Protein 6HTJ (pdb70)

Nearest PDB structures (foldseek):
  6htj-assembly1_B  TM=1.009E+00  e=1.063E-22  Saccharolobus solfataricus
  6ok1-assembly1_D  TM=8.616E-01  e=1.176E-08  Thermomonospora curvata DSM 43183
  5m3k-assembly1_E  TM=7.858E-01  e=4.050E-07  Pseudomonas protegens Pf-5
  7l08-assembly1_AJ  TM=4.330E-01  e=8.243E-03  Homo sapiens
  7pak-assembly1_K  TM=3.787E-01  e=4.585E-02  Mycoplasmoides pneumoniae M129

Secondary structure (DSSP, 8-state):
--HHHHHHHHHHHHHTT-EEEEEETTT--EESS--SS-TTT--S-EEEEEE--EEEEEEEEEEEETTTEEEEEEEEEETTTEEEEEEEE-SS---TT-EEEEEEEESSS-EEEEEEE--/-HHHHHHHHHHHHHTT-EEEEEETTT--EESS--SS-TTT--S-EEEEEE--EEEEEEEEEEE-TTS-EEEEEEEEETTTEEEEEEEE-SSPP-TT-EEEEEEEEETTEEEEEEEE--

Organism: Saccharolobus solfataricus (strain ATCC 35092 / DSM 1617 / JCM 11322 / P2) (NCBI:txid273057)

Radius of gyration: 18.96 Å; Cα contacts (8 Å, |Δi|>4): 541; chains: 2; bounding box: 51×46×46 Å

Foldseek 3Di:
DQQVVVVVVCLVVLVVVWQKWKAAPPPGDIERRGDCADPPPGDNRMDIDTAPQKWFFQFWDWDDDVVGGTWIWGWTAGPVGYIDTATEAEPDDHDGGFMWGWDWDDDPHTIDIHIYGDD/DQVVVVVVCLVQLVVVWQKWKAAPPPGDIGRRDDQADPPPRDNRMDIDTAQFKWFFQFWDWADDPVGHTWIWGWTAGPVGYIDIAIEAEDDDHDGGFMWGWDWDADPRTTDIHIYGDD

Structure (mmCIF, N/CA/C/O backbone):
data_6HTJ
#
_entry.id   6HTJ
#
_cell.length_a   40.291
_cell.length_b   58.493
_cell.length_c   101.366
_cell.angle_alpha   90.000
_cell.angle_beta   90.000
_cell.angle_gamma   90.000
#
_symmetry.space_group_name_H-M   'P 21 21 21'
#
loop_
_entity.id
_entity.type
_entity.pdbx_description
1 polymer 'Nucleic-acid-binding protein containing a Zn-ribbon'
2 non-polymer 'ZINC ION'
3 water water
#
loop_
_atom_site.group_PDB
_atom_site.id
_atom_site.type_symbol
_atom_site.label_atom_id
_atom_site.label_alt_id
_atom_site.label_comp_id
_atom_site.label_asym_id
_atom_site.label_entity_id
_atom_site.label_seq_id
_atom_site.pdbx_PDB_ins_code
_atom_site.Cartn_x
_atom_site.Cartn_y
_atom_site.Cartn_z
_atom_site.occupancy
_atom_site.B_iso_or_equiv
_atom_site.auth_seq_id
_atom_site.auth_comp_id
_atom_site.auth_asym_id
_atom_site.auth_atom_id
_atom_site.pdbx_PDB_model_num
ATOM 1 N N . MET A 1 1 ? 8.716 -3.237 12.229 1.00 24.65 1 MET A N 1
ATOM 2 C CA . MET A 1 1 ? 8.070 -2.329 13.177 1.00 25.02 1 MET A CA 1
ATOM 3 C C . MET A 1 1 ? 7.177 -3.040 14.171 1.00 27.74 1 MET A C 1
ATOM 4 O O . MET A 1 1 ? 6.756 -4.177 13.947 1.00 28.46 1 MET A O 1
ATOM 9 N N . ARG A 1 2 ? 6.881 -2.344 15.264 1.00 24.84 2 ARG A N 1
ATOM 10 C CA . ARG A 1 2 ? 5.870 -2.786 16.211 1.00 25.32 2 ARG A CA 1
ATOM 11 C C . ARG A 1 2 ? 4.498 -2.376 15.693 1.00 23.84 2 ARG A C 1
ATOM 12 O O . ARG A 1 2 ? 4.380 -1.432 14.910 1.00 21.46 2 ARG A O 1
ATOM 20 N N . GLU A 1 3 ? 3.465 -3.092 16.126 1.00 26.68 3 GLU A N 1
ATOM 21 C CA . GLU A 1 3 ? 2.108 -2.826 15.672 1.00 24.29 3 GLU A CA 1
ATOM 22 C C . GLU A 1 3 ? 1.712 -1.381 15.968 1.00 23.38 3 GLU A C 1
ATOM 23 O O . GLU A 1 3 ? 1.117 -0.708 15.127 1.00 21.49 3 GLU A O 1
ATOM 29 N N . GLU A 1 4 ? 2.077 -0.905 17.155 1.00 26.66 4 GLU A N 1
ATOM 30 C CA . GLU A 1 4 ? 1.776 0.463 17.562 1.00 24.61 4 GLU A CA 1
ATOM 31 C C . GLU A 1 4 ? 2.337 1.484 16.571 1.00 19.20 4 GLU A C 1
ATOM 32 O O . GLU A 1 4 ? 1.698 2.503 16.254 1.00 21.48 4 GLU A O 1
ATOM 38 N N . GLU A 1 5 ? 3.537 1.190 16.081 1.00 19.14 5 GLU A N 1
ATOM 39 C CA . GLU A 1 5 ? 4.240 2.088 15.169 1.00 18.24 5 GLU A CA 1
ATOM 40 C C . GLU A 1 5 ? 3.548 2.111 13.811 1.00 16.36 5 GLU A C 1
ATOM 41 O O . GLU A 1 5 ? 3.394 3.178 13.196 1.00 16.95 5 GLU A O 1
ATOM 47 N N . ILE A 1 6 ? 3.093 0.940 13.365 1.00 17.12 6 ILE A N 1
ATOM 48 C CA . ILE A 1 6 ? 2.362 0.867 12.107 1.00 15.38 6 ILE A CA 1
ATOM 49 C C . ILE A 1 6 ? 1.067 1.654 12.221 1.00 16.21 6 ILE A C 1
ATOM 50 O O . ILE A 1 6 ? 0.713 2.404 11.310 1.00 17.65 6 ILE A O 1
ATOM 55 N N . ARG A 1 7 ? 0.367 1.498 13.347 1.00 19.75 7 ARG A N 1
ATOM 56 C CA . ARG A 1 7 ? -0.867 2.248 13.561 1.00 20.23 7 ARG A CA 1
ATOM 57 C C . ARG A 1 7 ? -0.628 3.757 13.541 1.00 18.90 7 ARG A C 1
ATOM 58 O O . ARG A 1 7 ? -1.412 4.517 12.952 1.00 21.36 7 ARG A O 1
ATOM 66 N N . GLU A 1 8 ? 0.470 4.189 14.161 1.00 19.09 8 GLU A N 1
ATOM 67 C CA . GLU A 1 8 ? 0.810 5.608 14.152 1.00 20.42 8 GLU A CA 1
ATOM 68 C C . GLU A 1 8 ? 1.034 6.113 12.717 1.00 18.19 8 GLU A C 1
ATOM 69 O O . GLU A 1 8 ? 0.589 7.219 12.345 1.00 19.92 8 GLU A O 1
ATOM 75 N N . LEU A 1 9 ? 1.717 5.305 11.906 1.00 18.41 9 LEU A N 1
ATOM 76 C CA . LEU A 1 9 ? 1.904 5.693 10.508 1.00 19.01 9 LEU A CA 1
ATOM 77 C C . LEU A 1 9 ? 0.579 5.723 9.737 1.00 18.21 9 LEU A C 1
ATOM 78 O O . LEU A 1 9 ? 0.398 6.575 8.865 1.00 19.44 9 LEU A O 1
ATOM 83 N N . TYR A 1 10 ? -0.344 4.812 10.052 1.00 18.79 10 TYR A N 1
ATOM 84 C CA . TYR A 1 10 ? -1.684 4.877 9.452 1.00 16.76 10 TYR A CA 1
ATOM 85 C C . TYR A 1 10 ? -2.333 6.225 9.743 1.00 18.70 10 TYR A C 1
ATOM 86 O O . TYR A 1 10 ? -2.891 6.844 8.843 1.00 18.07 10 TYR A O 1
ATOM 95 N N . PHE A 1 11 ? -2.263 6.673 10.998 1.00 20.55 11 PHE A N 1
ATOM 96 C CA . PHE A 1 11 ? -2.803 7.996 11.344 1.00 24.89 11 PHE A CA 1
ATOM 97 C C . PHE A 1 11 ? -2.163 9.101 10.510 1.00 21.43 11 PHE A C 1
ATOM 98 O O . PHE A 1 11 ? -2.852 9.993 9.982 1.00 23.59 11 PHE A O 1
ATOM 106 N N . LYS A 1 12 ? -0.841 9.029 10.387 1.00 22.38 12 LYS A N 1
ATOM 107 C CA . LYS A 1 12 ? -0.110 9.962 9.528 1.00 23.54 12 LYS A CA 1
ATOM 108 C C . LYS A 1 12 ? -0.654 9.980 8.090 1.00 26.94 12 LYS A C 1
ATOM 109 O O . LYS A 1 12 ? -0.880 11.048 7.508 1.00 25.21 12 LYS A O 1
ATOM 115 N N . TYR A 1 13 ? -0.880 8.803 7.515 1.00 20.46 13 TYR A N 1
ATOM 116 C CA . TYR A 1 13 ? -1.316 8.740 6.127 1.00 19.21 13 TYR A CA 1
ATOM 117 C C . TYR A 1 13 ? -2.768 9.203 5.974 1.00 17.05 13 TYR A C 1
ATOM 118 O O . TYR A 1 13 ? -3.100 9.849 4.982 1.00 20.33 13 TYR A O 1
ATOM 127 N N . PHE A 1 14 ? -3.618 8.911 6.959 1.00 19.39 14 PHE A N 1
ATOM 128 C CA . PHE A 1 14 ? -4.972 9.488 6.974 1.00 20.01 14 PHE A CA 1
ATOM 129 C C . PHE A 1 14 ? -4.898 11.008 6.908 1.00 20.06 14 PHE A C 1
ATOM 130 O O . PHE A 1 14 ? -5.641 11.636 6.152 1.00 21.37 14 PHE A O 1
ATOM 138 N N . ASP A 1 15 ? -4.019 11.597 7.719 1.00 22.20 15 ASP A N 1
ATOM 139 C CA . ASP A 1 15 ? -3.865 13.056 7.704 1.00 26.36 15 ASP A CA 1
ATOM 140 C C . ASP A 1 15 ? -3.480 13.577 6.320 1.00 24.93 15 ASP A C 1
ATOM 141 O O . ASP A 1 15 ? -3.864 14.688 5.941 1.00 26.64 15 ASP A O 1
ATOM 146 N N . GLU A 1 16 ? -2.717 12.775 5.582 1.00 22.87 16 GLU A N 1
ATOM 147 C CA . GLU A 1 16 ? -2.308 13.102 4.218 1.00 22.38 16 GLU A CA 1
ATOM 148 C C . GLU A 1 16 ? -3.320 12.684 3.152 1.00 22.11 16 GLU A C 1
ATOM 149 O O . GLU A 1 16 ? -3.003 12.717 1.956 1.00 22.62 16 GLU A O 1
ATOM 155 N N . ASN A 1 17 ? -4.525 12.292 3.583 1.00 20.61 17 ASN A N 1
ATOM 156 C CA . ASN A 1 17 ? -5.579 11.844 2.672 1.00 19.71 17 ASN A CA 1
ATOM 157 C C . ASN A 1 17 ? -5.161 10.629 1.844 1.00 19.60 17 ASN A C 1
ATOM 158 O O . ASN A 1 17 ? -5.505 10.516 0.663 1.00 20.09 17 ASN A O 1
ATOM 163 N N . LYS A 1 18 ? -4.420 9.723 2.470 1.00 19.16 18 LYS A N 1
ATOM 164 C CA . LYS A 1 18 ? -3.998 8.505 1.802 1.00 20.65 18 LYS A CA 1
ATOM 165 C C . LYS A 1 18 ? -4.601 7.312 2.517 1.00 17.25 18 LYS A C 1
ATOM 166 O O . LYS A 1 18 ? -4.772 7.339 3.740 1.00 15.64 18 LYS A O 1
ATOM 172 N N . LEU A 1 19 ? -4.939 6.281 1.747 1.00 18.79 19 LEU A N 1
ATOM 173 C CA . LEU A 1 19 ? -5.478 5.044 2.297 1.00 15.49 19 LEU A CA 1
ATOM 174 C C . LEU A 1 19 ? -4.413 3.948 2.257 1.00 14.64 19 LEU A C 1
ATOM 175 O O . LEU A 1 19 ? -4.156 3.357 1.209 1.00 16.46 19 LEU A O 1
ATOM 180 N N . PRO A 1 20 ? -3.777 3.684 3.403 1.00 14.30 20 PRO A N 1
ATOM 181 C CA . PRO A 1 20 ? -2.766 2.623 3.425 1.00 16.43 20 PRO A CA 1
ATOM 182 C C . PRO A 1 20 ? -3.381 1.242 3.537 1.00 16.31 20 PRO A C 1
ATOM 183 O O . PRO A 1 20 ? -4.522 1.100 3.970 1.00 15.61 20 PRO A O 1
ATOM 187 N N . PHE A 1 21 ? -2.616 0.231 3.152 1.00 17.21 21 PHE A N 1
ATOM 188 C CA . PHE A 1 21 ? -2.951 -1.145 3.499 1.00 13.96 21 PHE A CA 1
ATOM 189 C C . PHE A 1 21 ? -1.652 -1.936 3.570 1.00 16.38 21 PHE A C 1
ATOM 190 O O . PHE A 1 21 ? -0.584 -1.396 3.310 1.00 15.51 21 PHE A O 1
ATOM 198 N N . ILE A 1 22 ? -1.732 -3.206 3.944 1.00 14.47 22 ILE A N 1
ATOM 199 C CA . ILE A 1 22 ? -0.529 -4.018 4.032 1.00 14.07 22 ILE A CA 1
ATOM 200 C C . ILE A 1 22 ? -0.584 -5.146 3.021 1.00 13.67 22 ILE A C 1
ATOM 201 O O . ILE A 1 22 ? -1.640 -5.752 2.825 1.00 13.84 22 ILE A O 1
ATOM 206 N N . GLN A 1 23 ? 0.542 -5.415 2.358 1.00 14.32 23 GLN A N 1
ATOM 207 C CA . GLN A 1 23 ? 0.652 -6.647 1.583 1.00 15.55 23 GLN A CA 1
ATOM 208 C C . GLN A 1 23 ? 1.780 -7.519 2.102 1.00 14.41 23 GLN A C 1
ATOM 209 O O . GLN A 1 23 ? 2.877 -7.055 2.409 1.00 16.09 23 GLN A O 1
ATOM 215 N N . CYS A 1 24 ? 1.471 -8.802 2.209 1.00 14.72 24 CYS A N 1
ATOM 216 C CA . CYS A 1 24 ? 2.421 -9.804 2.634 1.00 13.01 24 CYS A CA 1
ATOM 217 C C . CYS A 1 24 ? 3.327 -10.211 1.482 1.00 14.07 24 CYS A C 1
ATOM 218 O O . CYS A 1 24 ? 2.843 -10.618 0.432 1.00 12.81 24 CYS A O 1
ATOM 221 N N . ASN A 1 25 ? 4.637 -10.100 1.679 1.00 12.85 25 ASN A N 1
ATOM 222 C CA . ASN A 1 25 ? 5.592 -10.512 0.650 1.00 14.45 25 ASN A CA 1
ATOM 223 C C . ASN A 1 25 ? 5.691 -12.030 0.511 1.00 17.67 25 ASN A C 1
ATOM 224 O O . ASN A 1 25 ? 6.141 -12.537 -0.524 1.00 18.81 25 ASN A O 1
ATOM 229 N N . LYS A 1 26 ? 5.301 -12.758 1.557 1.00 15.15 26 LYS A N 1
ATOM 230 C CA . LYS A 1 26 ? 5.465 -14.210 1.531 1.00 13.61 26 LYS A CA 1
ATOM 231 C C . LYS A 1 26 ? 4.326 -14.904 0.788 1.00 18.12 26 LYS A C 1
ATOM 232 O O . LYS A 1 26 ? 4.558 -15.838 0.019 1.00 15.72 26 LYS A O 1
ATOM 238 N N . CYS A 1 27 ? 3.096 -14.450 1.017 1.00 12.99 27 CYS A N 1
ATOM 239 C CA . CYS A 1 27 ? 1.931 -15.148 0.472 1.00 13.94 27 CYS A CA 1
ATOM 240 C C . CYS A 1 27 ? 1.039 -14.241 -0.368 1.00 13.17 27 CYS A C 1
ATOM 241 O O . CYS A 1 27 ? 0.022 -14.693 -0.906 1.00 12.83 27 CYS A O 1
ATOM 244 N N . GLY A 1 28 ? 1.404 -12.966 -0.476 1.00 12.78 28 GLY A N 1
ATOM 245 C CA . GLY A 1 28 ? 0.665 -12.043 -1.329 1.00 13.81 28 GLY A CA 1
ATOM 246 C C . GLY A 1 28 ? -0.645 -11.499 -0.773 1.00 13.14 28 GLY A C 1
ATOM 247 O O . GLY A 1 28 ? -1.295 -10.685 -1.422 1.00 15.62 28 GLY A O 1
ATOM 248 N N . HIS A 1 29 ? -1.038 -11.942 0.418 1.00 12.75 29 HIS A N 1
ATOM 249 C CA . HIS A 1 29 ? -2.281 -11.486 1.042 1.00 12.56 29 HIS A CA 1
ATOM 250 C C . HIS A 1 29 ? -2.286 -9.976 1.253 1.00 14.80 29 HIS A C 1
ATOM 251 O O . HIS A 1 29 ? -1.280 -9.401 1.667 1.00 14.52 29 HIS A O 1
ATOM 258 N N . LYS A 1 30 ? -3.423 -9.336 0.971 1.00 12.99 30 LYS A N 1
ATOM 259 C CA . LYS A 1 30 ? -3.574 -7.908 1.212 1.00 14.84 30 LYS A CA 1
ATOM 260 C C . LYS A 1 30 ? -4.585 -7.717 2.330 1.00 13.68 30 LYS A C 1
ATOM 261 O O . LYS A 1 30 ? -5.633 -8.377 2.359 1.00 13.08 30 LYS A O 1
ATOM 267 N N . PHE A 1 31 ? -4.267 -6.836 3.270 1.00 12.75 31 PHE A N 1
ATOM 268 C CA . PHE A 1 31 ? -5.175 -6.624 4.389 1.00 13.28 31 PHE A CA 1
ATOM 269 C C . PHE A 1 31 ? -5.037 -5.218 4.949 1.00 14.65 31 PHE A C 1
ATOM 270 O O . PHE A 1 31 ? -3.959 -4.630 4.951 1.00 14.59 31 PHE A O 1
ATOM 278 N N . TYR A 1 32 ? -6.150 -4.673 5.409 1.00 14.63 32 TYR A N 1
ATOM 279 C CA . TYR A 1 32 ? -6.179 -3.293 5.880 1.00 10.86 32 TYR A CA 1
ATOM 280 C C . TYR A 1 32 ? -5.788 -3.146 7.358 1.00 15.22 32 TYR A C 1
ATOM 281 O O . TYR A 1 32 ? -4.962 -2.308 7.709 1.00 14.61 32 TYR A O 1
ATOM 290 N N . TYR A 1 33 ? -6.396 -3.957 8.221 1.00 15.72 33 TYR A N 1
ATOM 291 C CA . TYR A 1 33 ? -6.211 -3.789 9.655 1.00 16.04 33 TYR A CA 1
ATOM 292 C C . TYR A 1 33 ? -4.761 -4.087 10.014 1.00 15.97 33 TYR A C 1
ATOM 293 O O . TYR A 1 33 ? -4.278 -5.178 9.768 1.00 17.41 33 TYR A O 1
ATOM 302 N N . PRO A 1 34 ? -4.060 -3.095 10.580 1.00 17.53 34 PRO A N 1
ATOM 303 C CA . PRO A 1 34 ? -2.613 -3.239 10.784 1.00 18.40 34 PRO A CA 1
ATOM 304 C C . PRO A 1 34 ? -2.222 -4.323 11.811 1.00 15.37 34 PRO A C 1
ATOM 305 O O . PRO A 1 34 ? -2.682 -4.315 12.955 1.00 16.92 34 PRO A O 1
ATOM 309 N N . ARG A 1 35 ? -1.375 -5.246 11.366 1.00 15.84 35 ARG A N 1
ATOM 310 C CA . ARG A 1 35 ? -0.811 -6.319 12.184 1.00 16.16 35 ARG A CA 1
ATOM 311 C C . ARG A 1 35 ? 0.646 -6.505 11.792 1.00 16.77 35 ARG A C 1
ATOM 312 O O . ARG A 1 35 ? 1.017 -6.223 10.647 1.00 19.16 35 ARG A O 1
ATOM 320 N N . VAL A 1 36 ? 1.460 -6.992 12.727 1.00 15.61 36 VAL A N 1
ATOM 321 C CA . VAL A 1 36 ? 2.882 -7.223 12.465 1.00 17.35 36 VAL A CA 1
ATOM 322 C C . VAL A 1 36 ? 3.102 -8.579 11.775 1.00 15.70 36 VAL A C 1
ATOM 323 O O . VAL A 1 36 ? 4.110 -8.793 11.109 1.00 17.18 36 VAL A O 1
ATOM 327 N N . LEU A 1 37 ? 2.132 -9.476 11.912 1.00 16.40 37 LEU A N 1
ATOM 328 C CA . LEU A 1 37 ? 2.172 -10.763 11.228 1.00 16.13 37 LEU A CA 1
ATOM 329 C C . LEU A 1 37 ? 0.990 -10.864 10.274 1.00 12.84 37 LEU A C 1
ATOM 330 O O . LEU A 1 37 ? -0.136 -10.472 10.619 1.00 13.80 37 LEU A O 1
ATOM 335 N N . CYS A 1 38 ? 1.250 -11.390 9.081 1.00 11.86 38 CYS A N 1
ATOM 336 C CA . CYS A 1 38 ? 0.207 -11.615 8.078 1.00 12.10 38 CYS A CA 1
ATOM 337 C C . CYS A 1 38 ? -0.894 -12.522 8.640 1.00 12.40 38 CYS A C 1
ATOM 338 O O . CYS A 1 38 ? -0.612 -13.607 9.120 1.00 12.41 38 CYS A O 1
ATOM 341 N N . PRO A 1 39 ? -2.156 -12.074 8.583 1.00 11.43 39 PRO A N 1
ATOM 342 C CA . PRO A 1 39 ? -3.227 -12.901 9.153 1.00 11.97 39 PRO A CA 1
ATOM 343 C C . PRO A 1 39 ? -3.480 -14.202 8.393 1.00 16.19 39 PRO A C 1
ATOM 344 O O . PRO A 1 39 ? -4.120 -15.110 8.937 1.00 16.67 39 PRO A O 1
ATOM 348 N N . LYS A 1 40 ? -2.992 -14.300 7.156 1.00 14.22 40 LYS A N 1
ATOM 349 C CA . LYS A 1 40 ? -3.236 -15.493 6.350 1.00 12.43 40 LYS A CA 1
ATOM 350 C C . LYS A 1 40 ? -2.139 -16.537 6.537 1.00 14.04 40 LYS A C 1
ATOM 351 O O . LYS A 1 40 ? -2.438 -17.729 6.729 1.00 16.06 40 LYS A O 1
ATOM 357 N N . CYS A 1 41 ? -0.877 -16.107 6.522 1.00 14.16 41 CYS A N 1
ATOM 358 C CA . CYS A 1 41 ? 0.226 -17.075 6.563 1.00 12.84 41 CYS A CA 1
ATOM 359 C C . CYS A 1 41 ? 1.157 -16.890 7.757 1.00 13.28 41 CYS A C 1
ATOM 360 O O . CYS A 1 41 ? 2.024 -17.732 8.001 1.00 14.54 41 CYS A O 1
ATOM 363 N N . GLY A 1 42 ? 0.987 -15.791 8.490 1.00 12.78 42 GLY A N 1
ATOM 364 C CA . GLY A 1 42 ? 1.760 -15.567 9.703 1.00 13.87 42 GLY A CA 1
ATOM 365 C C . GLY A 1 42 ? 3.114 -14.902 9.539 1.00 14.04 42 GLY A C 1
ATOM 366 O O . GLY A 1 42 ? 3.826 -14.674 10.533 1.00 15.34 42 GLY A O 1
ATOM 367 N N . SER A 1 43 ? 3.484 -14.591 8.298 1.00 14.18 43 SER A N 1
ATOM 368 C CA . SER A 1 43 ? 4.795 -14.008 8.018 1.00 13.06 43 SER A CA 1
ATOM 369 C C . SER A 1 43 ? 4.943 -12.588 8.550 1.00 14.28 43 SER A C 1
ATOM 370 O O . SER A 1 43 ? 3.978 -11.813 8.576 1.00 13.96 43 SER A O 1
ATOM 373 N N . SER A 1 44 ? 6.163 -12.248 8.966 1.00 14.20 44 SER A N 1
ATOM 374 C CA . SER A 1 44 ? 6.444 -10.881 9.387 1.00 14.35 44 SER A CA 1
ATOM 375 C C . SER A 1 44 ? 6.928 -10.042 8.208 1.00 14.15 44 SER A C 1
ATOM 376 O O . SER A 1 44 ? 7.173 -8.850 8.354 1.00 13.78 44 SER A O 1
ATOM 379 N N . ASP A 1 45 ? 7.050 -10.665 7.038 1.00 13.22 45 ASP A N 1
ATOM 380 C CA . ASP A 1 45 ? 7.614 -9.991 5.871 1.00 15.29 45 ASP A CA 1
ATOM 381 C C . ASP A 1 45 ? 6.522 -9.257 5.122 1.00 14.95 45 ASP A C 1
ATOM 382 O O . ASP A 1 45 ? 6.004 -9.742 4.105 1.00 14.37 45 ASP A O 1
ATOM 387 N N . ILE A 1 46 ? 6.158 -8.098 5.656 1.00 15.76 46 ILE A N 1
ATOM 388 C CA . ILE A 1 46 ? 5.021 -7.337 5.163 1.00 14.90 46 ILE A CA 1
ATOM 389 C C . ILE A 1 46 ? 5.454 -5.944 4.744 1.00 19.80 46 ILE A C 1
ATOM 390 O O . ILE A 1 46 ? 6.500 -5.467 5.165 1.00 20.00 46 ILE A O 1
ATOM 395 N N . GLU A 1 47 ? 4.653 -5.296 3.902 1.00 16.33 47 GLU A N 1
ATOM 396 C CA . GLU A 1 47 ? 4.974 -3.939 3.469 1.00 19.58 47 GLU A CA 1
ATOM 397 C C . GLU A 1 47 ? 3.714 -3.095 3.413 1.00 19.03 47 GLU A C 1
ATOM 398 O O . GLU A 1 47 ? 2.651 -3.596 3.080 1.00 18.93 47 GLU A O 1
ATOM 404 N N . VAL A 1 48 ? 3.841 -1.814 3.739 1.00 20.07 48 VAL A N 1
ATOM 405 C CA . VAL A 1 48 ? 2.710 -0.899 3.613 1.00 20.11 48 VAL A CA 1
ATOM 406 C C . VAL A 1 48 ? 2.658 -0.395 2.185 1.00 20.77 48 VAL A C 1
ATOM 407 O O . VAL A 1 48 ? 3.681 -0.023 1.616 1.00 24.15 48 VAL A O 1
ATOM 411 N N . ARG A 1 49 ? 1.462 -0.430 1.604 1.00 19.70 49 ARG A N 1
ATOM 412 C CA . ARG A 1 49 ? 1.194 0.109 0.278 1.00 21.69 49 ARG A CA 1
ATOM 413 C C . ARG A 1 49 ? 0.076 1.130 0.376 1.00 19.74 49 ARG A C 1
ATOM 414 O O . ARG A 1 49 ? -0.533 1.289 1.429 1.00 18.17 49 ARG A O 1
ATOM 422 N N . PHE A 1 50 ? -0.212 1.794 -0.733 1.00 21.82 50 PHE A N 1
ATOM 423 C CA . PHE A 1 50 ? -1.288 2.770 -0.764 1.00 18.62 50 PHE A CA 1
ATOM 424 C C . PHE A 1 50 ? -2.306 2.424 -1.839 1.00 19.03 50 PHE A C 1
ATOM 425 O O . PHE A 1 50 ? -1.959 2.082 -2.972 1.00 19.66 50 PHE A O 1
ATOM 433 N N . SER A 1 51 ? -3.570 2.496 -1.447 1.00 16.41 51 SER A N 1
ATOM 434 C CA . SER A 1 51 ? -4.702 2.237 -2.320 1.00 17.39 51 SER A CA 1
ATOM 435 C C . SER A 1 51 ? -5.022 3.492 -3.130 1.00 18.02 51 SER A C 1
ATOM 436 O O . SER A 1 51 ? -4.781 4.612 -2.672 1.00 19.46 51 SER A O 1
ATOM 439 N N . LYS A 1 52 ? -5.568 3.310 -4.324 1.00 21.55 52 LYS A N 1
ATOM 440 C CA . LYS A 1 52 ? -6.066 4.448 -5.087 1.00 22.71 52 LYS A CA 1
ATOM 441 C C . LYS A 1 52 ? -7.314 5.025 -4.408 1.00 22.37 52 LYS A C 1
ATOM 442 O O . LYS A 1 52 ? -7.706 6.167 -4.669 1.00 22.53 52 LYS A O 1
ATOM 448 N N . GLY A 1 53 ? -7.923 4.237 -3.523 1.00 19.04 53 GLY A N 1
ATOM 449 C CA . GLY A 1 53 ? -9.100 4.675 -2.797 1.00 18.33 53 GLY A CA 1
ATOM 450 C C . GLY A 1 53 ? -10.394 4.427 -3.543 1.00 18.13 53 GLY A C 1
ATOM 451 O O . GLY A 1 53 ? -11.453 4.893 -3.132 1.00 18.42 53 GLY A O 1
ATOM 452 N N . LEU A 1 54 ? -10.312 3.685 -4.644 1.00 18.60 54 LEU A N 1
ATOM 453 C CA . LEU A 1 54 ? -11.502 3.318 -5.407 1.00 17.05 54 LEU A CA 1
ATOM 454 C C . LEU A 1 54 ? -11.993 1.938 -5.029 1.00 18.50 54 LEU A C 1
ATOM 455 O O . LEU A 1 54 ? -11.211 0.996 -4.964 1.00 20.54 54 LEU A O 1
ATOM 460 N N . GLY A 1 55 ? -13.292 1.809 -4.792 1.00 20.09 55 GLY A N 1
ATOM 461 C CA . GLY A 1 55 ? -13.821 0.502 -4.465 1.00 18.36 55 GLY A CA 1
ATOM 462 C C . GLY A 1 55 ? -15.273 0.343 -4.835 1.00 17.50 55 GLY A C 1
ATOM 463 O O . GLY A 1 55 ? -15.834 1.136 -5.594 1.00 19.19 55 GLY A O 1
ATOM 464 N N . LYS A 1 56 ? -15.882 -0.702 -4.295 1.00 15.94 56 LYS A N 1
ATOM 465 C CA . LYS A 1 56 ? -17.307 -0.911 -4.472 1.00 18.15 56 LYS A CA 1
ATOM 466 C C . LYS A 1 56 ? -17.889 -1.419 -3.157 1.00 18.05 56 LYS A C 1
ATOM 467 O O . LYS A 1 56 ? -17.150 -1.906 -2.294 1.00 16.85 56 LYS A O 1
ATOM 473 N N . ILE A 1 57 ? -19.201 -1.277 -2.996 1.00 16.69 57 ILE A N 1
ATOM 474 C CA . ILE A 1 57 ? -19.879 -1.749 -1.796 1.00 15.61 57 ILE A CA 1
ATOM 475 C C . ILE A 1 57 ? -20.079 -3.264 -1.871 1.00 18.21 57 ILE A C 1
ATOM 476 O O . ILE A 1 57 ? -20.815 -3.780 -2.726 1.00 19.29 57 ILE A O 1
ATOM 481 N N . PHE A 1 58 ? -19.397 -3.978 -0.988 1.00 14.58 58 PHE A N 1
ATOM 482 C CA . PHE A 1 58 ? -19.535 -5.430 -0.916 1.00 13.72 58 PHE A CA 1
ATOM 483 C C . PHE A 1 58 ? -20.793 -5.792 -0.143 1.00 16.60 58 PHE A C 1
ATOM 484 O O . PHE A 1 58 ? -21.580 -6.631 -0.575 1.00 18.54 58 PHE A O 1
ATOM 492 N N . ALA A 1 59 ? -20.969 -5.150 1.006 1.00 14.67 59 ALA A N 1
ATOM 493 C CA . ALA A 1 59 ? -22.132 -5.357 1.853 1.00 14.55 59 ALA A CA 1
ATOM 494 C C . ALA A 1 59 ? -22.443 -4.057 2.576 1.00 17.42 59 ALA A C 1
ATOM 495 O O . ALA A 1 59 ? -21.579 -3.188 2.715 1.00 16.53 59 ALA A O 1
ATOM 497 N N . MET A 1 60 ? -23.685 -3.907 3.013 1.00 17.96 60 MET A N 1
ATOM 498 C CA . MET A 1 60 ? -24.070 -2.694 3.716 1.00 17.54 60 MET A CA 1
ATOM 499 C C . MET A 1 60 ? -25.305 -2.932 4.554 1.00 19.86 60 MET A C 1
ATOM 500 O O . MET A 1 60 ? -26.126 -3.814 4.269 1.00 21.24 60 MET A O 1
ATOM 505 N N . THR A 1 61 ? -25.423 -2.140 5.601 1.00 20.69 61 THR A N 1
ATOM 506 C CA . THR A 1 61 ? -26.612 -2.165 6.424 1.00 24.52 61 THR A CA 1
ATOM 507 C C . THR A 1 61 ? -26.957 -0.723 6.789 1.00 24.32 61 THR A C 1
ATOM 508 O O . THR A 1 61 ? -26.104 0.176 6.715 1.00 23.42 61 THR A O 1
ATOM 512 N N . LYS A 1 62 ? -28.195 -0.485 7.147 1.00 19.94 62 LYS A N 1
ATOM 513 C CA . LYS A 1 62 ? -28.596 0.825 7.600 1.00 21.91 62 LYS A CA 1
ATOM 514 C C . LYS A 1 62 ? -28.637 0.825 9.115 1.00 21.43 62 LYS A C 1
ATOM 515 O O . LYS A 1 62 ? -29.284 0.017 9.688 1.00 22.09 62 LYS A O 1
ATOM 521 N N . VAL A 1 63 ? -27.918 1.758 9.717 1.00 18.72 63 VAL A N 1
ATOM 522 C CA . VAL A 1 63 ? -27.826 1.867 11.161 1.00 21.12 63 VAL A CA 1
ATOM 523 C C . VAL A 1 63 ? -28.582 3.103 11.629 1.00 19.17 63 VAL A C 1
ATOM 524 O O . VAL A 1 63 ? -28.388 4.195 11.101 1.00 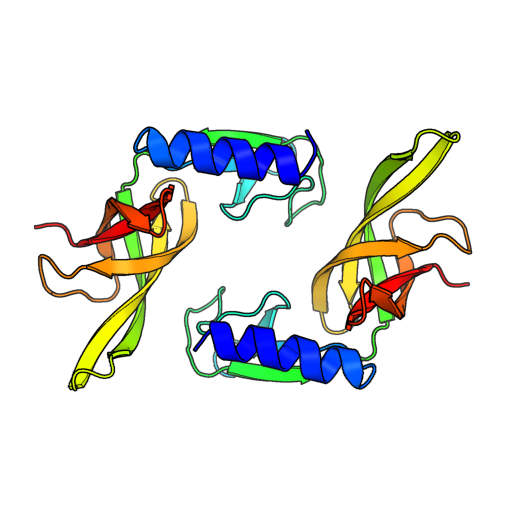19.98 63 VAL A O 1
ATOM 528 N N . TYR A 1 64 ? -29.453 2.917 12.615 1.00 19.75 64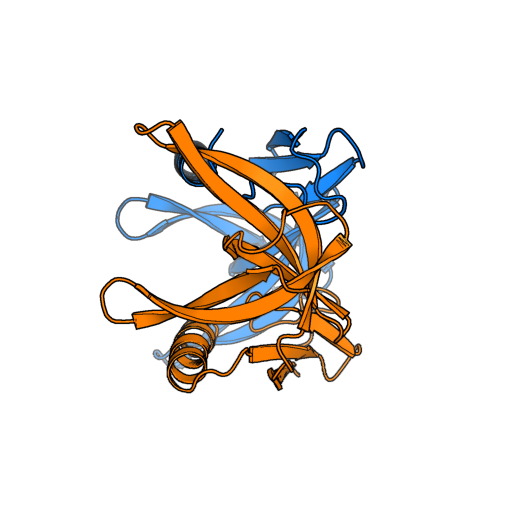 TYR A N 1
ATOM 529 C CA . TYR A 1 64 ? -30.282 4.000 13.133 1.00 18.44 64 TYR A CA 1
ATOM 530 C C . TYR A 1 64 ? -29.443 5.085 13.799 1.00 19.36 64 TYR A C 1
ATOM 531 O O . TYR A 1 64 ? -28.492 4.789 14.544 1.00 19.55 64 TYR A O 1
ATOM 540 N N . ARG A 1 65 ? -29.788 6.335 13.497 1.00 19.11 65 ARG A N 1
ATOM 541 C CA . ARG A 1 65 ? -29.227 7.498 14.179 1.00 20.73 65 ARG A CA 1
ATOM 542 C C . ARG A 1 65 ? -30.316 8.112 15.040 1.00 20.27 65 ARG A C 1
ATOM 543 O O . ARG A 1 65 ? -31.481 8.155 14.638 1.00 18.53 65 ARG A O 1
ATOM 551 N N . LYS A 1 66 ? -29.931 8.619 16.207 1.00 20.49 66 LYS A N 1
ATOM 552 C CA . LYS A 1 66 ? -30.911 9.002 17.216 1.00 20.96 66 LYS A CA 1
ATOM 553 C C . LYS A 1 66 ? -31.589 10.352 16.972 1.00 19.21 66 LYS A C 1
ATOM 554 O O . LYS A 1 66 ? -32.353 10.818 17.815 1.00 19.48 66 LYS A O 1
ATOM 560 N N . ASP A 1 67 ? -31.347 10.958 15.812 1.00 18.33 67 ASP A N 1
ATOM 561 C CA . ASP A 1 67 ? -32.183 12.075 15.369 1.00 18.30 67 ASP A CA 1
ATOM 562 C C . ASP A 1 67 ? -33.346 11.551 14.527 1.00 22.63 67 ASP A C 1
ATOM 563 O O . ASP A 1 67 ? -34.071 12.324 13.891 1.00 23.13 67 ASP A O 1
ATOM 568 N N . GLY A 1 68 ? -33.518 10.234 14.528 1.00 20.73 68 GLY A N 1
ATOM 569 C CA . GLY A 1 68 ? -34.590 9.609 13.778 1.00 22.79 68 GLY A CA 1
ATOM 570 C C . GLY A 1 68 ? -34.257 9.484 12.303 1.00 23.80 68 GLY A C 1
ATOM 571 O O . GLY A 1 68 ? -35.070 9.805 11.446 1.00 27.90 68 GLY A O 1
ATOM 572 N N . SER A 1 69 ? -33.050 9.031 12.003 1.00 20.93 69 SER A N 1
ATOM 573 C CA . SER A 1 69 ? -32.668 8.752 10.627 1.00 22.83 69 SER A CA 1
ATOM 574 C C . SER A 1 69 ? -31.756 7.531 10.608 1.00 17.70 69 SER A C 1
ATOM 575 O O . SER A 1 69 ? -31.733 6.750 11.551 1.00 20.62 69 SER A O 1
ATOM 578 N N . TYR A 1 70 ? -31.020 7.356 9.524 1.00 21.28 70 TYR A N 1
ATOM 579 C CA . TYR A 1 70 ? -30.075 6.256 9.457 1.00 18.80 70 TYR A CA 1
ATOM 580 C C . TYR A 1 70 ? -28.781 6.697 8.798 1.00 22.86 70 TYR A C 1
ATOM 581 O O . TYR A 1 70 ? -28.720 7.733 8.133 1.00 22.77 70 TYR A O 1
ATOM 590 N N . VAL A 1 71 ? -27.748 5.889 9.001 1.00 22.67 71 VAL A N 1
ATOM 591 C CA . VAL A 1 71 ? -26.492 6.027 8.292 1.00 22.36 71 VAL A CA 1
ATOM 592 C C . VAL A 1 71 ? -26.168 4.666 7.672 1.00 21.01 71 VAL A C 1
ATOM 593 O O . VAL A 1 71 ? -26.631 3.625 8.148 1.00 22.60 71 VAL A O 1
ATOM 597 N N . ILE A 1 72 ? -25.392 4.670 6.601 1.00 22.21 72 ILE A N 1
ATOM 598 C CA . ILE A 1 72 ? -24.985 3.423 5.996 1.00 23.06 72 ILE A CA 1
ATOM 599 C C . ILE A 1 72 ? -23.634 3.001 6.535 1.00 23.23 72 ILE A C 1
ATOM 600 O O . ILE A 1 72 ? -22.679 3.785 6.569 1.00 21.04 72 ILE A O 1
ATOM 605 N N . TYR A 1 73 ? -23.583 1.756 6.984 1.00 22.71 73 TYR A N 1
ATOM 606 C CA . TYR A 1 73 ? -22.353 1.143 7.435 1.00 21.38 73 TYR A CA 1
ATOM 607 C C . TYR A 1 73 ? -22.159 -0.112 6.611 1.00 21.43 73 TYR A C 1
ATOM 608 O O . TYR A 1 73 ? -23.099 -0.881 6.389 1.00 19.53 73 TYR A O 1
ATOM 617 N N . GLY A 1 74 ? -20.949 -0.324 6.130 1.00 17.87 74 GLY A N 1
ATOM 618 C CA . GLY A 1 74 ? -20.751 -1.479 5.297 1.00 18.17 74 GLY A CA 1
ATOM 619 C C . GLY A 1 74 ? -19.326 -1.929 5.141 1.00 15.33 74 GLY A C 1
ATOM 620 O O . GLY A 1 74 ? -18.409 -1.477 5.843 1.00 14.29 74 GLY A O 1
ATOM 621 N N . ILE A 1 75 ? -19.161 -2.854 4.208 1.00 12.22 75 ILE A N 1
ATOM 622 C CA . ILE A 1 75 ? -17.858 -3.352 3.832 1.00 10.67 75 ILE A CA 1
ATOM 623 C C . ILE A 1 75 ? -17.586 -2.908 2.410 1.00 12.50 75 ILE A C 1
ATOM 624 O O . ILE A 1 75 ? -18.401 -3.125 1.514 1.00 14.35 75 ILE A O 1
ATOM 629 N N . VAL A 1 76 ? -16.448 -2.260 2.225 1.00 12.36 76 VAL A N 1
ATOM 630 C CA . VAL A 1 76 ? -16.019 -1.797 0.923 1.00 12.82 76 VAL A CA 1
ATOM 631 C C . VAL A 1 76 ? -14.880 -2.670 0.426 1.00 15.13 76 VAL A C 1
ATOM 632 O O . VAL A 1 76 ? -13.934 -2.959 1.159 1.00 14.89 76 VAL A O 1
ATOM 636 N N . GLU A 1 77 ? -15.000 -3.119 -0.817 1.00 12.80 77 GLU A N 1
ATOM 637 C CA . GLU A 1 77 ? -13.910 -3.829 -1.458 1.00 13.11 77 GLU A CA 1
ATOM 638 C C . GLU A 1 77 ? -13.130 -2.864 -2.340 1.00 16.87 77 GLU A C 1
ATOM 639 O O . GLU A 1 77 ? -13.661 -2.357 -3.333 1.00 17.48 77 GLU A O 1
ATOM 645 N N . LEU A 1 78 ? -11.881 -2.599 -1.968 1.00 14.61 78 LEU A N 1
ATOM 646 C CA . LEU A 1 78 ? -11.016 -1.754 -2.781 1.00 17.51 78 LEU A CA 1
ATOM 647 C C . LEU A 1 78 ? -10.568 -2.523 -4.017 1.00 19.80 78 LEU A C 1
ATOM 648 O O . LEU A 1 78 ? -10.477 -3.760 -3.989 1.00 18.33 78 LEU A O 1
ATOM 653 N N . GLU A 1 79 ? -10.286 -1.793 -5.098 1.00 19.64 79 GLU A N 1
ATOM 654 C CA . GLU A 1 79 ? -9.874 -2.417 -6.351 1.00 22.16 79 GLU A CA 1
ATOM 655 C C . GLU A 1 79 ? -8.581 -3.212 -6.202 1.00 19.60 79 GLU A C 1
ATOM 656 O O . GLU A 1 79 ? -8.352 -4.150 -6.947 1.00 21.42 79 GLU A O 1
ATOM 662 N N . GLU A 1 80 ? -7.742 -2.842 -5.241 1.00 20.73 80 GLU A N 1
ATOM 663 C CA . GLU A 1 80 ? -6.521 -3.603 -4.981 1.00 20.49 80 GLU A CA 1
ATOM 664 C C . GLU A 1 80 ? -6.831 -5.021 -4.475 1.00 22.44 80 GLU A C 1
ATOM 665 O O . GLU A 1 80 ? -5.962 -5.896 -4.479 1.00 22.14 80 GLU A O 1
ATOM 671 N N . GLY A 1 81 ? -8.068 -5.250 -4.041 1.00 21.30 81 GLY A N 1
ATOM 672 C CA . GLY A 1 81 ? -8.487 -6.586 -3.658 1.00 22.55 81 GLY A CA 1
ATOM 673 C C . GLY A 1 81 ? -8.365 -6.872 -2.168 1.00 23.35 81 GLY A C 1
ATOM 674 O O . GLY A 1 81 ? -7.927 -7.949 -1.754 1.00 27.85 81 GLY A O 1
ATOM 675 N N . PHE A 1 82 ? -8.721 -5.894 -1.354 1.00 18.05 82 PHE A N 1
ATOM 676 C CA . PHE A 1 82 ? -8.936 -6.139 0.066 1.00 15.62 82 PHE A CA 1
ATOM 677 C C . PHE A 1 82 ? -10.196 -5.390 0.497 1.00 16.55 82 PHE A C 1
ATOM 678 O O . PHE A 1 82 ? -10.628 -4.432 -0.169 1.00 17.78 82 PHE A O 1
ATOM 686 N N . ARG A 1 83 ? -10.773 -5.822 1.614 1.00 13.63 83 ARG A N 1
ATOM 687 C CA . ARG A 1 83 ? -11.994 -5.212 2.126 1.00 15.13 83 ARG A CA 1
ATOM 688 C C . ARG A 1 83 ? -11.747 -4.505 3.438 1.00 15.98 83 ARG A C 1
ATOM 689 O O . ARG A 1 83 ? -10.849 -4.882 4.195 1.00 18.81 83 ARG A O 1
ATOM 697 N N . MET A 1 84 ? -12.568 -3.497 3.716 1.00 15.01 84 MET A N 1
ATOM 698 C CA . MET A 1 84 ? -12.524 -2.814 4.998 1.00 14.24 84 MET A CA 1
ATOM 699 C C . MET A 1 84 ? -13.929 -2.354 5.401 1.00 13.09 84 MET A C 1
ATOM 700 O O . MET A 1 84 ? -14.817 -2.177 4.555 1.00 14.25 84 MET A O 1
ATOM 705 N N . TYR A 1 85 ? -14.128 -2.176 6.699 1.00 14.86 85 TYR A N 1
ATOM 706 C CA . TYR A 1 85 ? -15.381 -1.655 7.216 1.00 15.03 85 TYR A CA 1
ATOM 707 C C . TYR A 1 85 ? -15.376 -0.141 7.183 1.00 18.24 85 TYR A C 1
ATOM 708 O O . TYR A 1 85 ? -14.338 0.485 7.410 1.00 18.94 85 TYR A O 1
ATOM 717 N N . SER A 1 86 ? -16.535 0.459 6.938 1.00 16.11 86 SER A N 1
ATOM 718 C CA . SER A 1 86 ? -16.592 1.911 6.834 1.00 16.94 86 SER A CA 1
ATOM 719 C C . SER A 1 86 ? -18.014 2.423 6.837 1.00 16.37 86 SER A C 1
ATOM 720 O O . SER A 1 86 ? -18.938 1.745 6.382 1.00 16.82 86 SER A O 1
ATOM 723 N N . ASN A 1 87 ? -18.188 3.634 7.342 1.00 18.59 87 ASN A N 1
ATOM 724 C CA . ASN A 1 87 ? -19.396 4.382 7.051 1.00 20.90 87 ASN A CA 1
ATOM 725 C C . ASN A 1 87 ? -19.374 4.784 5.583 1.00 18.24 87 ASN A C 1
ATOM 726 O O . ASN A 1 87 ? -18.301 4.963 4.996 1.00 18.31 87 ASN A O 1
ATOM 731 N N . ILE A 1 88 ? -20.558 4.886 4.982 1.00 18.37 88 ILE A N 1
ATOM 732 C CA . ILE A 1 88 ? -20.673 5.210 3.570 1.00 17.49 88 ILE A CA 1
ATOM 733 C C . ILE A 1 88 ? -21.647 6.362 3.376 1.00 20.52 88 ILE A C 1
ATOM 734 O O . ILE A 1 88 ? -22.816 6.273 3.759 1.00 20.85 88 ILE A O 1
ATOM 739 N N . ILE A 1 89 ? -21.146 7.450 2.805 1.00 18.91 89 ILE A N 1
ATOM 740 C CA . ILE A 1 89 ? -21.974 8.615 2.524 1.00 19.97 89 ILE A CA 1
ATOM 741 C C . ILE A 1 89 ? -22.681 8.447 1.182 1.00 19.69 89 ILE A C 1
ATOM 742 O O . ILE A 1 89 ? -22.065 8.054 0.197 1.00 21.30 89 ILE A O 1
ATOM 747 N N . GLU A 1 90 ? -23.978 8.736 1.149 1.00 22.57 90 GLU A N 1
ATOM 748 C CA . GLU A 1 90 ? -24.747 8.592 -0.082 1.00 27.19 90 GLU A CA 1
ATOM 749 C C . GLU A 1 90 ? -24.821 9.880 -0.883 1.00 29.53 90 GLU A C 1
ATOM 750 O O . GLU A 1 90 ? -25.743 10.675 -0.709 1.00 33.42 90 GLU A O 1
ATOM 756 N N . GLU A 1 91 ? -23.851 10.075 -1.763 1.00 26.16 91 GLU A N 1
ATOM 757 C CA . GLU A 1 91 ? -23.908 11.138 -2.751 1.00 29.04 91 GLU A CA 1
ATOM 758 C C . GLU A 1 91 ? -25.000 10.760 -3.748 1.00 34.17 91 GLU A C 1
ATOM 759 O O . GLU A 1 91 ? -25.941 11.514 -3.979 1.00 31.84 91 GLU A O 1
ATOM 765 N N . SER A 1 92 ? -24.874 9.568 -4.321 1.00 33.44 92 SER A N 1
ATOM 766 C CA . SER A 1 92 ? -25.988 8.915 -4.995 1.00 33.28 92 SER A CA 1
ATOM 767 C C . SER A 1 92 ? -26.436 7.747 -4.111 1.00 34.59 92 SER A C 1
ATOM 768 O O . SER A 1 92 ? -25.737 7.399 -3.160 1.00 29.18 92 SER A O 1
ATOM 771 N N . GLN A 1 93 ? -27.590 7.153 -4.406 1.00 32.38 93 GLN A N 1
ATOM 772 C CA . GLN A 1 93 ? -28.112 6.070 -3.568 1.00 35.65 93 GLN A CA 1
ATOM 773 C C . GLN A 1 93 ? -27.145 4.893 -3.488 1.00 30.72 93 GLN A C 1
ATOM 774 O O . GLN A 1 93 ? -26.625 4.436 -4.505 1.00 35.41 93 GLN A O 1
ATOM 780 N N . ALA A 1 94 ? -26.905 4.406 -2.276 1.00 29.97 94 ALA A N 1
ATOM 781 C CA . ALA A 1 94 ? -26.019 3.262 -2.100 1.00 28.74 94 ALA A CA 1
ATOM 782 C C . ALA A 1 94 ? -26.753 1.949 -2.307 1.00 32.34 94 ALA A C 1
ATOM 783 O O . ALA A 1 94 ? -27.885 1.766 -1.860 1.00 31.05 94 ALA A O 1
ATOM 785 N N . ASP A 1 95 ? -26.089 1.034 -2.995 1.00 29.61 95 ASP A N 1
ATOM 786 C CA . ASP A 1 95 ? -26.570 -0.328 -3.100 1.00 30.07 95 ASP A CA 1
ATOM 787 C C . ASP A 1 95 ? -25.377 -1.233 -3.303 1.00 25.58 95 ASP A C 1
ATOM 788 O O . ASP A 1 95 ? -24.272 -0.756 -3.566 1.00 21.20 95 ASP A O 1
ATOM 793 N N . I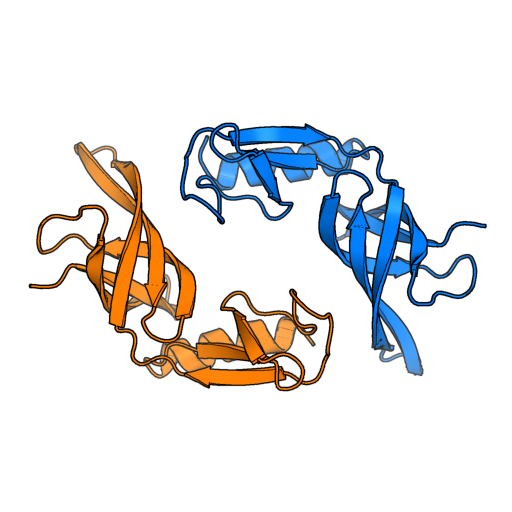LE A 1 96 ? -25.601 -2.535 -3.167 1.00 26.01 96 ILE A N 1
ATOM 794 C CA . ILE A 1 96 ? -24.543 -3.515 -3.358 1.00 23.80 96 ILE A CA 1
ATOM 795 C C . ILE A 1 96 ? -23.907 -3.328 -4.725 1.00 23.98 96 ILE A C 1
ATOM 796 O O . ILE A 1 96 ? -24.617 -3.122 -5.711 1.00 22.43 96 ILE A O 1
ATOM 801 N N . ASN A 1 97 ? -22.575 -3.361 -4.750 1.00 19.06 97 ASN A N 1
ATOM 802 C CA . ASN A 1 97 ? -21.760 -3.245 -5.964 1.00 22.83 97 ASN A CA 1
ATOM 803 C C . ASN A 1 97 ? -21.676 -1.832 -6.543 1.00 22.98 97 ASN A C 1
ATOM 804 O O . ASN A 1 97 ? -21.018 -1.624 -7.557 1.00 24.20 97 ASN A O 1
ATOM 809 N N . ARG A 1 98 ? -22.321 -0.864 -5.896 1.00 22.43 98 ARG A N 1
ATOM 810 C CA . ARG A 1 98 ? -22.150 0.529 -6.290 1.00 23.52 98 ARG A CA 1
ATOM 811 C C . ARG A 1 98 ? -20.724 0.976 -6.017 1.00 23.26 98 ARG A C 1
ATOM 812 O O . ARG A 1 98 ? -20.125 0.601 -5.002 1.00 21.15 98 ARG A O 1
ATOM 820 N N . LYS A 1 99 ? -20.169 1.767 -6.929 1.00 19.25 99 LYS A N 1
ATOM 821 C CA . LYS A 1 99 ? -18.797 2.225 -6.763 1.00 22.52 99 LYS A CA 1
ATOM 822 C C . LYS A 1 99 ? -18.712 3.304 -5.692 1.00 23.34 99 LYS A C 1
ATOM 823 O 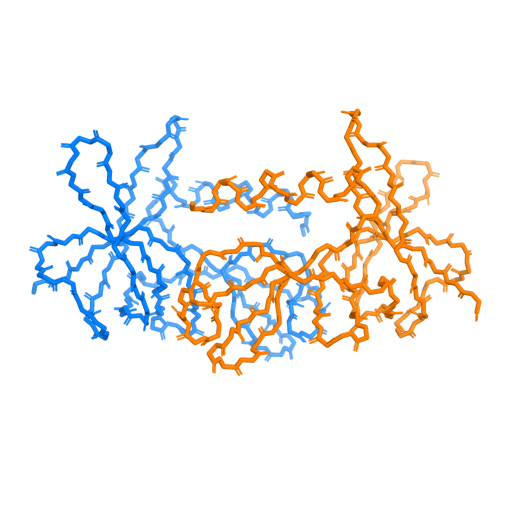O . LYS A 1 99 ? -19.640 4.104 -5.520 1.00 22.05 99 LYS A O 1
ATOM 829 N N . VAL A 1 100 ? -17.602 3.300 -4.962 1.00 18.22 100 VAL A N 1
ATOM 830 C CA . VAL A 1 100 ? -17.338 4.311 -3.956 1.00 19.56 100 VAL A CA 1
ATOM 831 C C . VAL A 1 100 ? -15.897 4.827 -4.059 1.00 18.59 100 VAL A C 1
ATOM 832 O O . VAL A 1 100 ? -15.027 4.185 -4.667 1.00 18.58 100 VAL A O 1
ATOM 836 N N . GLU A 1 101 ? -15.650 5.991 -3.465 1.00 17.75 101 GLU A N 1
ATOM 837 C CA . GLU A 1 101 ? -14.283 6.473 -3.319 1.00 17.88 101 GLU A CA 1
ATOM 838 C C . GLU A 1 101 ? -14.043 6.985 -1.903 1.00 18.11 101 GLU A C 1
ATOM 839 O O . GLU A 1 101 ? -14.970 7.448 -1.220 1.00 17.09 101 GLU A O 1
ATOM 845 N N . VAL A 1 102 ? -12.788 6.878 -1.472 1.00 19.56 102 VAL A N 1
ATOM 846 C CA . VAL A 1 102 ? -12.399 7.211 -0.111 1.00 16.80 102 VAL A CA 1
ATOM 847 C C . VAL A 1 102 ? -12.365 8.731 0.094 1.00 19.18 102 VAL A C 1
ATOM 848 O O . VAL A 1 102 ? -11.960 9.508 -0.780 1.00 19.17 102 VAL A O 1
ATOM 852 N N . ILE A 1 103 ? -12.852 9.144 1.253 1.00 20.67 103 ILE A N 1
ATOM 853 C CA . ILE A 1 103 ? -12.795 10.529 1.687 1.00 20.80 103 ILE A CA 1
ATOM 854 C C . ILE A 1 103 ? -12.331 10.501 3.128 1.00 22.25 103 ILE A C 1
ATOM 855 O O . ILE A 1 103 ? -12.283 9.439 3.744 1.00 21.34 103 ILE A O 1
ATOM 860 N N . PHE A 1 104 ? -11.982 11.656 3.670 1.00 20.69 104 PHE A N 1
ATOM 861 C CA . PHE A 1 104 ? -11.380 11.683 4.999 1.00 22.78 104 PHE A CA 1
ATOM 862 C C . PHE A 1 104 ? -12.080 12.696 5.890 1.00 26.87 104 PHE A C 1
ATOM 863 O O . PHE A 1 104 ? -12.267 13.848 5.502 1.00 28.52 104 PHE A O 1
ATOM 871 N N . LYS A 1 105 ? -12.495 12.250 7.071 1.00 24.43 105 LYS A N 1
ATOM 872 C CA . LYS A 1 105 ? -13.224 13.112 7.992 1.00 30.52 105 LYS A CA 1
ATOM 873 C C . LYS A 1 105 ? -12.532 13.228 9.341 1.00 34.36 105 LYS A C 1
ATOM 874 O O . LYS A 1 105 ? -11.951 12.270 9.845 1.00 32.30 105 LYS A O 1
ATOM 880 N N . GLU A 1 106 ? -12.609 14.413 9.934 1.00 36.12 106 GLU A N 1
ATOM 881 C CA . GLU A 1 106 ? -12.009 14.628 11.237 1.00 41.29 106 GLU A CA 1
ATOM 882 C C . GLU A 1 106 ? -12.909 14.139 12.360 1.00 44.45 106 GLU A C 1
ATOM 883 O O . GLU A 1 106 ? -14.121 14.354 12.352 1.00 49.52 106 GLU A O 1
ATOM 889 N N . ILE A 1 107 ? -12.289 13.455 13.311 1.00 49.30 107 ILE A N 1
ATOM 890 C CA . ILE A 1 107 ? -12.913 13.032 14.551 1.00 50.48 107 ILE A CA 1
ATOM 891 C C . ILE A 1 107 ? -11.894 13.273 15.659 1.00 56.83 107 ILE A C 1
ATOM 892 O O . ILE A 1 107 ? -10.796 12.704 15.625 1.00 56.83 107 ILE A O 1
ATOM 897 N N . ASN A 1 108 ? -12.225 14.149 16.601 1.00 61.41 108 ASN A N 1
ATOM 898 C CA . ASN A 1 108 ? -11.406 14.457 17.749 1.00 57.11 108 ASN A CA 1
ATOM 899 C C . ASN A 1 108 ? -9.954 14.651 17.402 1.00 58.58 108 ASN A C 1
ATOM 900 O O . ASN A 1 108 ? -9.069 13.983 17.941 1.00 60.49 108 ASN A O 1
ATOM 905 N N 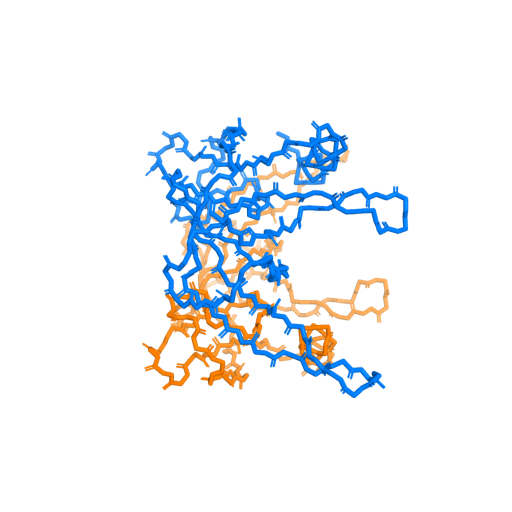. GLY A 1 109 ? -9.712 15.533 16.456 1.00 56.71 109 GLY A N 1
ATOM 906 C CA . GLY A 1 109 ? -8.377 15.877 16.034 1.00 56.34 109 GLY A CA 1
ATOM 907 C C . GLY A 1 109 ? -7.556 14.813 15.341 1.00 58.22 109 GLY A C 1
ATOM 908 O O . GLY A 1 109 ? -6.355 14.711 15.538 1.00 57.49 109 GLY A O 1
ATOM 909 N N . LYS A 1 110 ? -8.229 14.029 14.522 1.00 53.81 110 LYS A N 1
ATOM 910 C CA . LYS A 1 110 ? -7.610 12.988 13.762 1.00 47.93 110 LYS A CA 1
ATOM 911 C C . LYS A 1 110 ? -8.539 12.633 12.645 1.00 38.92 110 LYS A C 1
ATOM 912 O O . LYS A 1 110 ? -9.681 12.384 12.856 1.00 38.69 110 LYS A O 1
ATOM 915 N N . LYS A 1 111 ? -7.998 12.624 11.459 1.00 34.38 111 LYS A N 1
ATOM 916 C CA . LYS A 1 111 ? -8.731 12.244 10.303 1.00 28.85 111 LYS A CA 1
ATOM 917 C C . LYS A 1 111 ? -8.754 10.726 10.179 1.00 27.54 111 LYS A C 1
ATOM 918 O O . LYS A 1 111 ? -7.826 10.064 10.505 1.00 23.17 111 LYS A O 1
ATOM 924 N N . TYR A 1 112 ? -9.881 10.257 9.705 1.00 24.16 112 TYR A N 1
ATOM 925 C CA . TYR A 1 112 ? -10.150 8.845 9.475 1.00 24.36 112 TYR A CA 1
ATOM 926 C C . TYR A 1 112 ? -10.772 8.687 8.104 1.00 20.10 112 TYR A C 1
ATOM 927 O O . TYR A 1 112 ? -11.499 9.571 7.651 1.00 20.62 112 TYR A O 1
ATOM 936 N N . PRO A 1 113 ? -10.515 7.547 7.446 1.00 19.44 113 PRO A N 1
ATOM 937 C CA . PRO A 1 113 ? -11.130 7.282 6.147 1.00 18.26 113 PRO A CA 1
ATOM 938 C C . PRO A 1 113 ? -12.580 6.858 6.277 1.00 18.53 113 PRO A C 1
ATOM 939 O O . PRO A 1 113 ? -12.957 6.175 7.227 1.00 20.07 113 PRO A O 1
ATOM 943 N N . LEU A 1 114 ? -13.390 7.284 5.325 1.00 21.01 114 LEU A N 1
ATOM 944 C CA . LEU A 1 114 ? -14.685 6.664 5.088 1.00 16.58 114 LEU A CA 1
ATOM 945 C C . LEU A 1 114 ? -14.908 6.731 3.585 1.00 14.37 114 LEU A C 1
ATOM 946 O O . LEU A 1 114 ? -13.985 7.061 2.843 1.00 15.60 114 LEU A O 1
ATOM 951 N N . PHE A 1 115 ? -16.110 6.402 3.129 1.00 16.11 115 PHE A N 1
ATOM 952 C CA . PHE A 1 115 ? -16.349 6.328 1.698 1.00 17.18 115 PHE A CA 1
ATOM 953 C C . PHE A 1 115 ? -17.588 7.096 1.293 1.00 18.06 115 PHE A C 1
ATOM 954 O O . PHE A 1 115 ? -18.485 7.325 2.108 1.00 19.13 115 PHE A O 1
ATOM 962 N N . LYS A 1 116 ? -17.622 7.474 0.039 1.00 16.26 116 LYS A N 1
ATOM 963 C CA . LYS A 1 116 ? -18.802 8.071 -0.524 1.00 17.58 116 LYS A CA 1
ATOM 964 C C . LYS A 1 116 ? -19.091 7.406 -1.851 1.00 20.22 116 LYS A C 1
ATOM 965 O O . LYS A 1 116 ? -18.234 7.026 -2.549 1.00 19.48 116 LYS A O 1
ATOM 971 N N . THR A 1 117 ? -20.348 7.328 -2.185 1.00 17.64 117 THR A N 1
ATOM 972 C CA . THR A 1 117 ? -20.725 6.853 -3.472 1.00 23.81 117 THR A CA 1
ATOM 973 C C . THR A 1 117 ? -20.327 7.894 -4.546 1.00 29.78 117 THR A C 1
ATOM 974 O O . THR A 1 117 ? -20.170 9.034 -4.337 1.00 26.60 117 THR A O 1
ATOM 978 N N . VAL A 1 118 ? -20.160 7.390 -5.725 1.00 31.40 118 VAL A N 1
ATOM 979 C CA . VAL A 1 118 ? -19.715 8.148 -6.866 1.00 35.37 118 VAL A CA 1
ATOM 980 C C . VAL A 1 118 ? -20.893 8.460 -7.793 1.00 37.57 118 VAL A C 1
ATOM 981 O O . VAL A 1 118 ? -21.873 7.779 -7.783 1.00 37.55 118 VAL A O 1
ATOM 985 N N . THR A 1 119 ? -20.804 9.536 -8.523 1.00 37.96 119 THR A N 1
ATOM 986 C CA . THR A 1 119 ? -21.846 9.861 -9.442 1.00 41.66 119 THR A CA 1
ATOM 987 C C . THR A 1 119 ? -21.310 9.534 -10.806 1.00 46.03 119 THR A C 1
ATOM 988 O O . THR A 1 119 ? -20.273 10.010 -11.143 1.00 48.69 119 THR A O 1
ATOM 992 N N . ARG B 1 2 ? -24.721 -1.926 17.898 1.00 48.65 2 ARG B N 1
ATOM 993 C CA . ARG B 1 2 ? -23.683 -1.930 16.923 1.00 50.26 2 ARG B CA 1
ATOM 994 C C . ARG B 1 2 ? -22.379 -2.421 17.453 1.00 45.63 2 ARG B C 1
ATOM 995 O O . ARG B 1 2 ? -22.329 -3.092 18.428 1.00 42.77 2 ARG B O 1
ATOM 1003 N N . GLU B 1 3 ? -21.328 -2.006 16.792 1.00 46.71 3 GLU B N 1
ATOM 1004 C CA . GLU B 1 3 ? -20.016 -2.450 17.082 1.00 49.98 3 GLU B CA 1
ATOM 1005 C C . GLU B 1 3 ? -19.548 -2.128 18.451 1.00 50.12 3 GLU B C 1
ATOM 1006 O O . GLU B 1 3 ? -19.069 -3.001 19.121 1.00 47.80 3 GLU B O 1
ATOM 1008 N N . GLU B 1 4 ? -19.685 -0.873 18.856 1.00 51.32 4 GLU B N 1
ATOM 1009 C CA . GLU B 1 4 ? -19.204 -0.479 20.172 1.00 52.70 4 GLU B CA 1
ATOM 1010 C C . GLU B 1 4 ? -19.712 -1.329 21.325 1.00 46.92 4 GLU B C 1
ATOM 1011 O O . GLU B 1 4 ? -19.031 -1.548 22.247 1.00 47.60 4 GLU B O 1
ATOM 1017 N N . GLU B 1 5 ? -20.932 -1.77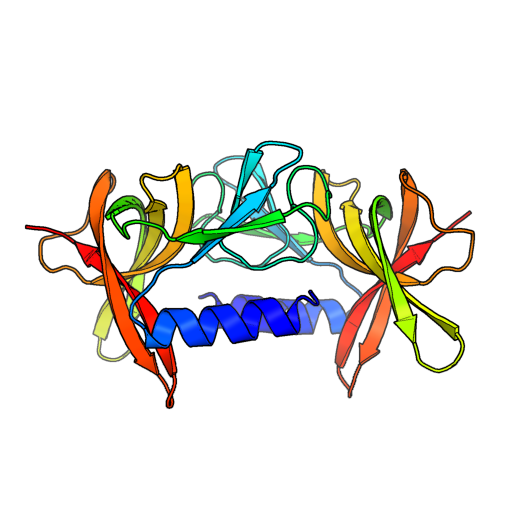2 21.225 1.00 44.45 5 GLU B N 1
ATOM 1018 C CA . GLU B 1 5 ? -21.643 -2.646 22.138 1.00 45.25 5 GLU B CA 1
ATOM 1019 C C . GLU B 1 5 ? -21.013 -4.038 22.139 1.00 40.70 5 GLU B C 1
ATOM 1020 O O . GLU B 1 5 ? -20.804 -4.615 23.204 1.00 37.17 5 GLU B O 1
ATOM 1026 N N . ILE B 1 6 ? -20.684 -4.564 20.957 1.00 39.66 6 ILE B N 1
ATOM 1027 C CA . ILE B 1 6 ? -20.067 -5.887 20.874 1.00 38.29 6 ILE B CA 1
ATOM 1028 C C . ILE B 1 6 ? -18.728 -5.933 21.618 1.00 32.83 6 ILE B C 1
ATOM 1029 O O . ILE B 1 6 ? -18.449 -6.888 22.339 1.00 30.62 6 ILE B O 1
ATOM 1034 N N . ARG B 1 7 ? -17.924 -4.902 21.419 1.00 36.74 7 ARG B N 1
ATOM 1035 C CA . ARG B 1 7 ? -16.655 -4.782 22.088 1.00 34.70 7 ARG B CA 1
ATOM 1036 C C . ARG B 1 7 ? -16.854 -4.810 23.582 1.00 35.57 7 ARG B C 1
ATOM 1037 O O . ARG B 1 7 ? -16.200 -5.499 24.276 1.00 28.82 7 ARG B O 1
ATOM 1045 N N . GLU B 1 8 ? -17.813 -4.016 24.049 1.00 33.22 8 GLU B N 1
ATOM 1046 C CA . GLU B 1 8 ? -18.127 -3.949 25.469 1.00 35.58 8 GLU B CA 1
ATOM 1047 C C . GLU B 1 8 ? -18.500 -5.335 25.981 1.00 30.10 8 GLU B C 1
ATOM 1048 O O . GLU B 1 8 ? -18.041 -5.761 27.040 1.00 32.24 8 GLU B O 1
ATOM 1054 N N . LEU B 1 9 ? -19.336 -6.035 25.220 1.00 30.57 9 LEU B N 1
ATOM 1055 C CA . LEU B 1 9 ? -19.752 -7.356 25.587 1.00 29.40 9 LEU B CA 1
ATOM 1056 C C . LEU B 1 9 ? -18.549 -8.290 25.733 1.00 28.24 9 LEU B C 1
ATOM 1057 O O . LEU B 1 9 ? -18.546 -9.072 26.609 1.00 27.13 9 LEU B O 1
ATOM 1062 N N . TYR B 1 10 ? -17.600 -8.245 24.815 1.00 25.64 10 TYR B N 1
ATOM 1063 C CA . TYR B 1 10 ? -16.393 -9.066 24.924 1.00 23.12 10 TYR B CA 1
ATOM 1064 C C . TYR B 1 10 ? -15.749 -8.858 26.281 1.00 24.80 10 TYR B C 1
ATOM 1065 O O . TYR B 1 10 ? -15.345 -9.825 26.924 1.00 23.22 10 TYR B O 1
ATOM 1074 N N . PHE B 1 11 ? -15.665 -7.606 26.730 1.00 27.14 11 PHE B N 1
ATOM 1075 C CA . PHE B 1 11 ? -15.089 -7.377 28.066 1.00 29.74 11 PHE B CA 1
ATOM 1076 C C . PHE B 1 11 ? -15.874 -8.095 29.171 1.00 26.56 11 PHE B C 1
ATOM 1077 O O . PHE B 1 11 ? -15.277 -8.684 30.102 1.00 28.24 11 PHE B O 1
ATOM 1085 N N . LYS B 1 12 ? -17.202 -8.070 29.069 1.00 25.47 12 LYS B N 1
ATOM 1086 C CA . LYS B 1 12 ? -18.013 -8.814 30.042 1.00 27.21 12 LYS B CA 1
ATOM 1087 C C . LYS B 1 12 ? -17.669 -10.320 30.052 1.00 27.70 12 LYS B C 1
ATOM 1088 O O . LYS B 1 12 ? -17.483 -10.954 31.124 1.00 26.71 12 LYS B O 1
ATOM 1094 N N . TYR B 1 13 ? -17.562 -10.886 28.852 1.00 22.14 13 TYR B N 1
ATOM 1095 C CA . TYR B 1 13 ? -17.249 -12.307 28.721 1.00 24.41 13 TYR B CA 1
ATOM 1096 C C . TYR B 1 13 ? -15.865 -12.640 29.278 1.00 23.44 13 TYR B C 1
ATOM 1097 O O . TYR B 1 13 ? -15.720 -13.621 30.006 1.00 22.43 13 TYR B O 1
ATOM 1106 N N . PHE B 1 14 ? -14.857 -11.830 28.944 1.00 20.88 14 PHE B N 1
ATOM 1107 C CA . PHE B 1 14 ? -13.519 -12.006 29.516 1.00 20.96 14 PHE B CA 1
ATOM 1108 C C . PHE B 1 14 ? -13.612 -12.048 31.035 1.00 23.94 14 PHE B C 1
ATOM 1109 O O . PHE B 1 14 ? -12.976 -12.884 31.693 1.00 22.37 14 PHE B O 1
ATOM 1117 N N . ASP B 1 15 ? -14.394 -11.127 31.597 1.00 23.23 15 ASP B N 1
ATOM 1118 C CA . ASP B 1 15 ? -14.499 -11.068 33.050 1.00 25.85 15 ASP B CA 1
ATOM 1119 C C . ASP B 1 15 ? -15.077 -12.372 33.603 1.00 22.24 15 ASP B C 1
ATOM 1120 O O . ASP B 1 15 ? -14.748 -12.778 34.727 1.00 26.73 15 ASP B O 1
ATOM 1125 N N . GLU B 1 16 ? -15.919 -13.036 32.814 1.00 23.16 16 GLU B N 1
ATOM 1126 C CA . GLU B 1 16 ? -16.438 -14.346 33.229 1.00 21.32 16 GLU B CA 1
ATOM 1127 C C . GLU B 1 16 ? -15.540 -15.543 32.852 1.00 20.56 16 GLU B C 1
ATOM 1128 O O . GLU B 1 16 ? -15.966 -16.696 32.965 1.00 22.06 16 GLU B O 1
ATOM 1134 N N . ASN B 1 17 ? -14.310 -15.265 32.419 1.00 20.87 17 ASN B N 1
ATOM 1135 C CA . ASN B 1 17 ? -13.369 -16.290 31.943 1.00 19.67 17 ASN B CA 1
ATOM 1136 C C . ASN B 1 17 ? -13.896 -17.043 30.734 1.00 20.20 17 ASN B C 1
ATOM 1137 O O . ASN B 1 17 ? -13.660 -18.250 30.587 1.00 20.19 17 ASN B O 1
ATOM 1142 N N . LYS B 1 18 ? -14.605 -16.331 29.869 1.00 19.74 18 LYS B N 1
ATOM 1143 C CA . LYS B 1 18 ? -15.129 -16.924 28.646 1.00 20.64 18 LYS B CA 1
ATOM 1144 C C . LYS B 1 18 ? -14.450 -16.316 27.424 1.00 16.88 18 LYS B C 1
ATOM 1145 O O . LYS B 1 18 ? -14.176 -15.118 27.384 1.00 17.62 18 LYS B O 1
ATOM 1151 N N . LEU B 1 19 ? -14.157 -17.155 26.439 1.00 18.15 19 LEU B N 1
ATOM 1152 C CA . LEU B 1 19 ? -13.536 -16.683 25.210 1.00 15.45 19 LEU B CA 1
ATOM 1153 C C . LEU B 1 19 ? -14.600 -16.607 24.132 1.00 15.37 19 LEU B C 1
ATOM 1154 O O . LEU B 1 19 ? -14.993 -17.625 23.582 1.00 14.93 19 LEU B O 1
ATOM 1159 N N . PRO B 1 20 ? -15.092 -15.399 23.844 1.00 17.42 20 PRO B N 1
ATOM 1160 C CA . PRO B 1 20 ? -16.147 -15.297 22.834 1.00 16.05 20 PRO B CA 1
ATOM 1161 C C . PRO B 1 20 ? -15.591 -15.309 21.421 1.00 18.07 20 PRO B C 1
ATOM 1162 O O . PRO B 1 20 ? -14.421 -15.019 21.208 1.00 15.71 20 PRO B O 1
ATOM 1166 N N . PHE B 1 21 ? -16.434 -15.668 20.466 1.00 17.26 21 PHE B N 1
ATOM 1167 C CA . PHE B 1 21 ? -16.152 -15.382 19.067 1.00 16.69 21 PHE B CA 1
ATOM 1168 C C . PHE B 1 21 ? -17.486 -15.209 18.379 1.00 18.54 21 PHE B C 1
ATOM 1169 O O . PHE B 1 21 ? -18.528 -15.411 18.992 1.00 16.36 21 PHE B O 1
ATOM 1177 N N . ILE B 1 22 ? -17.464 -14.796 17.121 1.00 17.56 22 ILE B N 1
ATOM 1178 C CA . ILE B 1 22 ? -18.705 -14.595 16.399 1.00 17.34 22 ILE B CA 1
ATOM 1179 C C . ILE B 1 22 ? -18.865 -15.658 15.321 1.00 17.81 22 ILE B C 1
ATOM 1180 O O . ILE B 1 22 ? -17.920 -16.014 14.612 1.00 17.08 22 ILE B O 1
ATOM 1185 N N . GLN B 1 23 ? -20.067 -16.201 15.212 1.00 18.67 23 GLN B N 1
ATOM 1186 C CA . GLN B 1 23 ? -20.340 -17.080 14.094 1.00 16.52 23 GLN B CA 1
ATOM 1187 C C . GLN B 1 23 ? -21.466 -16.480 13.277 1.00 18.68 23 GLN B C 1
ATOM 1188 O O . GLN B 1 23 ? -22.467 -15.997 13.820 1.00 18.67 23 GLN B O 1
ATOM 1194 N N . CYS B 1 24 ? -21.259 -16.477 11.968 1.00 14.60 24 CYS B N 1
ATOM 1195 C CA . CYS B 1 24 ? -22.260 -16.033 11.025 1.00 14.73 24 CYS B CA 1
ATOM 1196 C C . CYS B 1 24 ? -23.308 -17.126 10.803 1.00 15.88 24 CYS B C 1
ATOM 1197 O O . CYS B 1 24 ? -22.971 -18.254 10.412 1.00 14.87 24 CYS B O 1
ATOM 1200 N N . ASN B 1 25 ? -24.571 -16.793 11.053 1.00 18.45 25 ASN B N 1
ATOM 1201 C CA . ASN B 1 25 ? -25.676 -17.727 10.823 1.00 17.28 25 ASN B CA 1
ATOM 1202 C C . ASN B 1 25 ? -25.999 -17.931 9.350 1.00 20.94 25 ASN B C 1
ATOM 1203 O O . ASN B 1 25 ? -26.686 -18.890 8.991 1.00 19.75 25 ASN B O 1
ATOM 1208 N N . LYS B 1 26 ? -25.516 -17.024 8.504 1.00 16.37 26 LYS B N 1
ATOM 1209 C CA . LYS B 1 26 ? -25.800 -17.079 7.072 1.00 20.39 26 LYS B CA 1
ATOM 1210 C C . LYS B 1 26 ? -24.805 -17.979 6.333 1.00 19.87 26 LYS B C 1
ATOM 1211 O O . LYS B 1 26 ? -25.209 -18.926 5.647 1.00 18.57 26 LYS B O 1
ATOM 1217 N N . CYS B 1 27 ? -23.508 -17.711 6.481 1.00 14.53 27 CYS B N 1
ATOM 1218 C CA . CYS B 1 27 ? -22.522 -18.453 5.698 1.00 15.59 27 CYS B CA 1
ATOM 1219 C C . CYS B 1 27 ? -21.696 -19.428 6.532 1.00 18.68 27 CYS B C 1
ATOM 1220 O O . CYS B 1 27 ? -20.951 -20.236 5.977 1.00 18.10 27 CYS B O 1
ATOM 1223 N N . GLY B 1 28 ? -21.816 -19.360 7.858 1.00 16.24 28 GLY B N 1
ATOM 1224 C CA . GLY B 1 28 ? -21.080 -20.279 8.707 1.00 14.35 28 GLY B CA 1
ATOM 1225 C C . GLY B 1 28 ? -19.720 -19.796 9.183 1.00 17.91 28 GLY B C 1
ATOM 1226 O O . GLY B 1 28 ? -19.099 -20.441 10.032 1.00 17.33 28 GLY B O 1
ATOM 1227 N N . HIS B 1 29 ? -19.249 -18.676 8.644 1.00 14.49 29 HIS B N 1
ATOM 1228 C CA . HIS B 1 29 ? -17.920 -18.160 8.985 1.00 11.57 29 HIS B CA 1
ATOM 1229 C C . HIS B 1 29 ? -17.767 -17.869 10.479 1.00 13.29 29 HIS B C 1
ATOM 1230 O O . HIS B 1 29 ? -18.679 -17.323 11.113 1.00 15.56 29 HIS B O 1
ATOM 1237 N N . LYS B 1 30 ? -16.612 -18.249 11.030 1.00 14.47 30 LYS B N 1
ATOM 1238 C CA . LYS B 1 30 ? -16.278 -17.958 12.419 1.00 15.17 30 LYS B CA 1
ATOM 1239 C C . LYS B 1 30 ? -15.159 -16.924 12.486 1.00 15.08 30 LYS B C 1
ATOM 1240 O O . LYS B 1 30 ? -14.160 -17.023 11.766 1.00 16.42 30 LYS B O 1
ATOM 1246 N N . PHE B 1 31 ? -15.330 -15.917 13.334 1.00 13.62 31 PHE B N 1
ATOM 1247 C CA . PHE B 1 31 ? -14.329 -14.862 13.422 1.00 15.63 31 PHE B CA 1
ATOM 1248 C C . PHE B 1 31 ? -14.325 -14.231 14.805 1.00 15.34 31 PHE B C 1
ATOM 1249 O O . PHE B 1 31 ? -15.358 -14.125 15.462 1.00 17.02 31 PHE B O 1
ATOM 1257 N N . TYR B 1 32 ? -13.144 -13.825 15.250 1.00 14.56 32 TYR B N 1
ATOM 1258 C CA . TYR B 1 32 ? -12.980 -13.371 16.626 1.00 14.52 32 TYR B CA 1
ATOM 1259 C C . TYR B 1 32 ? -13.191 -11.868 16.753 1.00 16.49 32 TYR B C 1
ATOM 1260 O O . TYR B 1 32 ? -13.949 -11.394 17.618 1.00 16.37 32 TYR B O 1
ATOM 1269 N N . TYR B 1 33 ? -12.497 -11.111 15.908 1.00 16.26 33 TYR B N 1
ATOM 1270 C CA . TYR B 1 33 ? -12.532 -9.657 16.011 1.00 19.46 33 TYR B CA 1
ATOM 1271 C C . TYR B 1 33 ? -13.943 -9.155 15.765 1.00 18.94 33 TYR B C 1
ATOM 1272 O O . TYR B 1 33 ? -14.493 -9.357 14.688 1.00 16.68 33 TYR B O 1
ATOM 1281 N N . PRO B 1 34 ? -14.527 -8.481 16.766 1.00 20.63 34 PRO B N 1
ATOM 1282 C CA . PRO B 1 34 ? -15.967 -8.205 16.718 1.00 23.48 34 PRO B CA 1
ATOM 1283 C C . PRO B 1 34 ? -16.374 -7.184 15.652 1.00 20.77 34 PRO B C 1
ATOM 1284 O O . PRO B 1 34 ? -15.806 -6.098 15.584 1.00 19.06 34 PRO B O 1
ATOM 1288 N N . ARG B 1 35 ? -17.337 -7.566 14.817 1.00 19.45 35 ARG B N 1
ATOM 1289 C CA . ARG B 1 35 ? -17.916 -6.694 13.799 1.00 21.73 35 ARG B CA 1
ATOM 1290 C C . ARG B 1 35 ? -19.408 -6.967 13.722 1.00 22.66 35 ARG B C 1
ATOM 1291 O O . ARG B 1 35 ? -19.850 -8.065 14.063 1.00 25.37 35 ARG B O 1
ATOM 1299 N N . VAL B 1 36 ? -20.151 -5.991 13.200 1.00 19.11 36 VAL B N 1
ATOM 1300 C CA . VAL B 1 36 ? -21.585 -6.239 13.074 1.00 21.14 36 VAL B CA 1
ATOM 1301 C C . VAL B 1 36 ? -21.982 -6.840 11.724 1.00 21.19 36 VAL B C 1
ATOM 1302 O O . VAL B 1 36 ? -23.096 -7.336 11.571 1.00 21.04 36 VAL B O 1
ATOM 1306 N N . LEU B 1 37 ? -21.134 -6.856 10.839 1.00 18.25 37 LEU B N 1
ATOM 1307 C CA . LEU B 1 37 ? -21.374 -7.624 9.609 1.00 15.65 37 LEU B CA 1
ATOM 1308 C C . LEU B 1 37 ? -20.296 -8.668 9.463 1.00 14.32 37 LEU B C 1
ATOM 1309 O O . LEU B 1 37 ? -19.130 -8.396 9.742 1.00 14.88 37 LEU B O 1
ATOM 1314 N N . CYS B 1 38 ? -20.693 -9.864 9.036 1.00 14.10 38 CYS B N 1
ATOM 1315 C CA . CYS B 1 38 ? -19.740 -10.943 8.777 1.00 13.15 38 CYS B CA 1
ATOM 1316 C C . CYS B 1 38 ? -18.681 -10.475 7.772 1.00 12.50 38 CYS B C 1
ATOM 1317 O O . CYS B 1 38 ? -19.022 -9.967 6.715 1.00 12.60 38 CYS B O 1
ATOM 1320 N N . PRO B 1 39 ? -17.384 -10.620 8.108 1.00 11.62 39 PRO B N 1
ATOM 1321 C CA . PRO B 1 39 ? -16.359 -10.149 7.157 1.00 12.39 39 PRO B CA 1
ATOM 1322 C C . PRO B 1 39 ? -16.281 -10.983 5.878 1.00 14.85 39 PRO B C 1
ATOM 1323 O O . PRO B 1 39 ? -15.710 -10.528 4.889 1.00 14.01 39 PRO B O 1
ATOM 1327 N N . LYS B 1 40 ? -16.840 -12.190 5.907 1.00 12.69 40 LYS B N 1
ATOM 1328 C CA . LYS B 1 40 ? -16.803 -13.079 4.752 1.00 14.70 40 LYS B CA 1
ATOM 1329 C C . LYS B 1 40 ? -17.939 -12.810 3.776 1.00 14.59 40 LYS B C 1
ATOM 1330 O O . LYS B 1 40 ? -17.692 -12.625 2.579 1.00 12.61 40 LYS B O 1
ATOM 1336 N N . CYS B 1 41 ? -19.173 -12.789 4.286 1.00 12.98 41 CYS B N 1
ATOM 1337 C CA . CYS B 1 41 ? -20.358 -12.696 3.419 1.00 14.58 41 CYS B CA 1
ATOM 1338 C C . CYS B 1 41 ? -21.129 -11.400 3.587 1.00 13.84 41 CYS B C 1
ATOM 1339 O O . CYS B 1 41 ? -21.992 -11.092 2.770 1.00 14.50 41 CYS B O 1
ATOM 1342 N N . GLY B 1 42 ? -20.837 -10.656 4.652 1.00 14.86 42 GLY B N 1
ATOM 1343 C CA . GLY B 1 42 ? -21.444 -9.351 4.856 1.00 14.77 42 GLY B CA 1
ATOM 1344 C C . GLY B 1 42 ? -22.768 -9.367 5.595 1.00 15.09 42 GLY B C 1
ATOM 1345 O O . GLY B 1 42 ? -23.361 -8.309 5.823 1.00 16.45 42 GLY B O 1
ATOM 1346 N N . SER B 1 43 ? -23.236 -10.555 5.973 1.00 13.27 43 SER B N 1
ATOM 1347 C CA . SER B 1 43 ? -24.505 -10.690 6.712 1.00 13.47 43 SER B CA 1
ATOM 1348 C C . SER B 1 43 ? -24.482 -10.026 8.082 1.00 16.18 43 SER B C 1
ATOM 1349 O O . SER B 1 43 ? -23.464 -10.049 8.772 1.00 15.31 43 SER B O 1
ATOM 1352 N N . SER B 1 44 ? -25.624 -9.477 8.492 1.00 17.71 44 SER B N 1
ATOM 1353 C CA . SER B 1 44 ? -25.774 -8.971 9.853 1.00 16.19 44 SER B CA 1
ATOM 1354 C C . SER B 1 44 ? -26.295 -10.049 10.810 1.00 16.99 44 SER B C 1
ATOM 1355 O O . SER B 1 44 ? -26.438 -9.800 12.011 1.00 18.41 44 SER B O 1
ATOM 1358 N N . ASP B 1 45 ? -26.585 -11.237 10.277 1.00 15.21 45 ASP B N 1
ATOM 1359 C CA . ASP B 1 45 ? -27.208 -12.302 11.068 1.00 18.17 45 ASP B CA 1
ATOM 1360 C C . ASP B 1 45 ? -26.116 -13.127 11.749 1.00 17.89 45 ASP B C 1
ATOM 1361 O O . ASP B 1 45 ? -25.791 -14.248 11.338 1.00 16.39 45 ASP B O 1
ATOM 1366 N N . ILE B 1 46 ? -25.548 -12.534 12.792 1.00 18.54 46 ILE B N 1
ATOM 1367 C CA . ILE B 1 46 ? -24.413 -13.107 13.494 1.00 17.09 46 ILE B CA 1
ATOM 1368 C C . ILE B 1 46 ? -24.779 -13.349 14.942 1.00 20.61 46 ILE B C 1
ATOM 1369 O O . ILE B 1 46 ? -25.725 -12.740 15.463 1.00 20.40 46 ILE B O 1
ATOM 1374 N N . GLU B 1 47 ? -24.028 -14.237 15.587 1.00 17.77 47 GLU B N 1
ATOM 1375 C CA . GLU B 1 47 ? -24.248 -14.557 16.997 1.00 25.52 47 GLU B CA 1
ATOM 1376 C C . GLU B 1 47 ? -22.951 -14.770 17.743 1.00 18.12 47 GLU B C 1
ATOM 1377 O O . GLU B 1 47 ? -21.974 -15.239 17.170 1.00 19.83 47 GLU B O 1
ATOM 1383 N N . VAL B 1 48 ? -22.960 -14.454 19.034 1.00 20.62 48 VAL B N 1
ATOM 1384 C CA . VAL B 1 48 ? -21.813 -14.720 19.882 1.00 16.58 48 VAL B CA 1
ATOM 1385 C C . VAL B 1 48 ? -21.817 -16.180 20.310 1.00 21.34 48 VAL B C 1
ATOM 1386 O O . VAL B 1 48 ? -22.827 -16.696 20.796 1.00 20.57 48 VAL B O 1
ATOM 1390 N N . ARG B 1 49 ? -20.682 -16.842 20.128 1.00 16.05 49 ARG B N 1
ATOM 1391 C CA . ARG B 1 49 ? -20.485 -18.189 20.630 1.00 16.77 49 ARG B CA 1
ATOM 1392 C C . ARG B 1 49 ? -19.277 -18.196 21.534 1.00 19.04 49 ARG B C 1
ATOM 1393 O O . ARG B 1 49 ? -18.571 -17.189 21.638 1.00 19.06 49 ARG B O 1
ATOM 1401 N N . PHE B 1 50 ? -19.035 -19.317 22.196 1.00 21.53 50 PHE B N 1
ATOM 1402 C CA . PHE B 1 50 ? -17.899 -19.393 23.101 1.00 20.63 50 PHE B CA 1
ATOM 1403 C C . PHE B 1 50 ? -16.993 -20.552 22.747 1.00 20.13 50 PHE B C 1
ATOM 1404 O O . PHE B 1 50 ? -17.447 -21.653 22.463 1.00 21.71 50 PHE B O 1
ATOM 1412 N N . SER B 1 51 ? -15.700 -20.272 22.750 1.00 17.93 51 SER B N 1
ATOM 1413 C CA . SER B 1 51 ? -14.683 -21.258 22.441 1.00 17.77 51 SER B CA 1
ATOM 1414 C C . SER B 1 51 ? -14.227 -21.992 23.702 1.00 18.64 51 SER B C 1
ATOM 1415 O O . SER B 1 51 ? -14.233 -21.425 24.806 1.00 19.62 51 SER B O 1
ATOM 1418 N N . LYS B 1 52 ? -13.845 -23.255 23.546 1.00 21.01 52 LYS B N 1
ATOM 1419 C CA . LYS B 1 52 ? -13.276 -24.004 24.659 1.00 22.69 52 LYS B CA 1
ATOM 1420 C C . LYS B 1 52 ? -11.897 -23.477 25.063 1.00 21.83 52 LYS B C 1
ATOM 1421 O O . LYS B 1 52 ? -11.405 -23.783 26.153 1.00 24.01 52 LYS B O 1
ATOM 1427 N N . GLY B 1 53 ? -11.277 -22.681 24.195 1.00 21.30 53 GLY B N 1
ATOM 1428 C CA . GLY B 1 53 ? -10.011 -22.043 24.526 1.00 16.20 53 GLY B CA 1
ATOM 1429 C C . GLY B 1 53 ? -8.798 -22.896 24.219 1.00 17.67 53 GLY B C 1
ATOM 1430 O O . GLY B 1 53 ? -7.680 -22.568 24.605 1.00 19.14 53 GLY B O 1
ATOM 1431 N N . LEU B 1 54 ? -9.015 -24.003 23.523 1.00 16.91 54 LEU B N 1
ATOM 1432 C CA . LEU B 1 54 ? -7.905 -24.870 23.158 1.00 18.34 54 LEU B CA 1
ATOM 1433 C C . LEU B 1 54 ? -7.456 -24.601 21.728 1.00 16.80 54 LE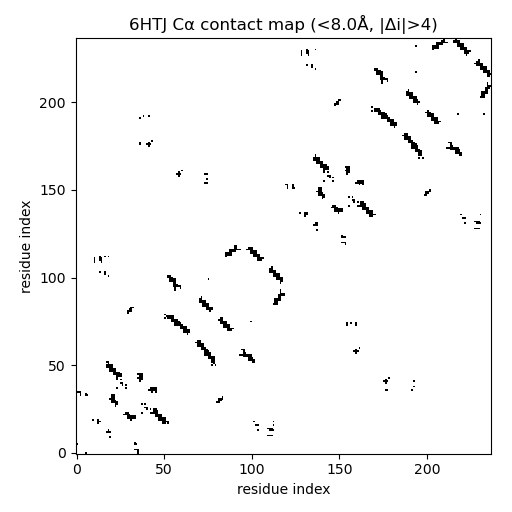U B C 1
ATOM 1434 O O . LEU B 1 54 ? -8.280 -24.520 20.814 1.00 17.96 54 LEU B O 1
ATOM 1439 N N . GLY B 1 55 ? -6.148 -24.473 21.528 1.00 18.56 55 GLY B N 1
ATOM 1440 C CA . GLY B 1 55 ? -5.663 -24.214 20.189 1.00 18.67 55 GLY B CA 1
ATOM 1441 C C . GLY B 1 55 ? -4.195 -24.508 19.995 1.00 21.53 55 GLY B C 1
ATOM 1442 O O . GLY B 1 55 ? -3.591 -25.215 20.793 1.00 20.54 55 GLY B O 1
ATOM 1443 N N . LYS B 1 56 ? -3.619 -23.969 18.928 1.00 16.83 56 LYS B N 1
ATOM 1444 C CA . LYS B 1 56 ? -2.197 -24.135 18.684 1.00 20.59 56 LYS B CA 1
ATOM 1445 C C . LYS B 1 56 ? -1.585 -22.831 18.171 1.00 19.65 56 LYS B C 1
ATOM 1446 O O . LYS B 1 56 ? -2.297 -21.947 17.670 1.00 18.47 56 LYS B O 1
ATOM 1452 N N . ILE B 1 57 ? -0.266 -22.713 18.298 1.00 17.11 57 ILE B N 1
ATOM 1453 C CA . ILE B 1 57 ? 0.433 -21.561 17.755 1.00 17.68 57 ILE B CA 1
ATOM 1454 C C . ILE B 1 57 ? 0.529 -21.679 16.230 1.00 19.12 57 ILE B C 1
ATOM 1455 O O . ILE B 1 57 ? 1.168 -22.590 15.696 1.00 20.10 57 ILE B O 1
ATOM 1460 N N . PHE B 1 58 ? -0.130 -20.754 15.541 1.00 16.37 58 PHE B N 1
ATOM 1461 C CA . PHE B 1 58 ? -0.120 -20.691 14.088 1.00 17.99 58 PHE B CA 1
ATOM 1462 C C . PHE B 1 58 ? 1.114 -19.931 13.594 1.00 17.70 58 PHE B C 1
ATOM 1463 O O . PHE B 1 58 ? 1.760 -20.316 12.620 1.00 20.41 58 PHE B O 1
ATOM 1471 N N . ALA B 1 59 ? 1.426 -18.843 14.284 1.00 15.26 59 ALA B N 1
ATOM 1472 C CA . ALA B 1 59 ? 2.573 -18.010 13.956 1.00 16.19 59 ALA B CA 1
ATOM 1473 C C . ALA B 1 59 ? 2.991 -17.251 15.191 1.00 18.76 59 ALA B C 1
ATOM 1474 O O . ALA B 1 59 ? 2.185 -17.025 16.089 1.00 17.28 59 ALA B O 1
ATOM 1476 N N . MET B 1 60 ? 4.253 -16.856 15.239 1.00 18.54 60 MET B N 1
ATOM 1477 C CA . MET B 1 60 ? 4.750 -16.153 16.409 1.00 20.35 60 MET B CA 1
ATOM 1478 C C . MET B 1 60 ? 5.999 -15.357 16.113 1.00 23.23 60 MET B C 1
ATOM 1479 O O . MET B 1 60 ? 6.764 -15.667 15.185 1.00 21.68 60 MET B O 1
ATOM 1484 N N . THR B 1 61 ? 6.204 -14.331 16.923 1.00 22.71 61 THR B N 1
ATOM 1485 C CA . THR B 1 61 ? 7.421 -13.553 16.862 1.00 24.40 61 THR B CA 1
ATOM 1486 C C . THR B 1 61 ? 7.767 -13.128 18.285 1.00 27.58 61 THR B C 1
ATOM 1487 O O . THR B 1 61 ? 6.890 -13.010 19.149 1.00 24.36 61 THR B O 1
ATOM 1491 N N . LYS B 1 62 ? 9.054 -12.947 18.540 1.00 26.31 62 LYS B N 1
ATOM 1492 C CA . LYS B 1 62 ? 9.501 -12.560 19.865 1.00 27.93 62 LYS B CA 1
ATOM 1493 C C . LYS B 1 62 ? 9.792 -11.069 19.912 1.00 30.23 62 LYS B C 1
ATOM 1494 O O . LYS B 1 62 ? 10.486 -10.531 19.040 1.00 28.73 62 LYS B O 1
ATOM 1500 N N . VAL B 1 63 ? 9.311 -10.454 20.960 1.00 28.53 63 VAL B N 1
ATOM 1501 C CA . VAL B 1 63 ? 9.559 -9.072 21.138 1.00 32.19 63 VAL B CA 1
ATOM 1502 C C . VAL B 1 63 ? 10.324 -8.903 22.466 1.00 32.47 63 VAL B C 1
ATOM 1503 O O . VAL B 1 63 ? 9.806 -9.064 23.504 1.00 31.42 63 VAL B O 1
ATOM 1507 N N . TYR B 1 64 ? 11.606 -8.587 22.362 1.00 32.40 64 TYR B N 1
ATOM 1508 C CA . TYR B 1 64 ? 12.450 -8.524 23.534 1.00 31.27 64 TYR B CA 1
ATOM 1509 C C . TYR B 1 64 ? 12.249 -7.354 24.451 1.00 34.34 64 TYR B C 1
ATOM 1510 O O . TYR B 1 64 ? 11.835 -6.298 24.060 1.00 34.01 64 TYR B O 1
ATOM 1519 N N . ARG B 1 65 ? 12.530 -7.622 25.703 1.00 32.08 65 ARG B N 1
ATOM 1520 C CA . ARG B 1 65 ? 12.436 -6.631 26.730 1.00 36.95 65 ARG B CA 1
ATOM 1521 C C . ARG B 1 65 ? 13.822 -6.230 27.210 1.00 38.77 65 ARG B C 1
ATOM 1522 O O . ARG B 1 65 ? 14.792 -6.886 26.947 1.00 32.45 65 ARG B O 1
ATOM 1524 N N . LYS B 1 66 ? 13.877 -5.143 27.954 1.00 38.39 66 LYS B N 1
ATOM 1525 C CA . LYS B 1 66 ? 15.159 -4.665 28.436 1.00 40.47 66 LYS B CA 1
ATOM 1526 C C . LYS B 1 66 ? 15.963 -5.622 29.298 1.00 38.54 66 LYS B C 1
ATOM 1527 O O . LYS B 1 66 ? 17.143 -5.525 29.304 1.00 39.40 66 LYS B O 1
ATOM 1530 N N . ASP B 1 67 ? 15.336 -6.510 30.046 1.00 37.53 67 ASP B N 1
ATOM 1531 C CA . ASP B 1 67 ? 16.065 -7.449 30.840 1.00 36.52 67 ASP B CA 1
ATOM 1532 C C . ASP B 1 67 ? 16.505 -8.701 30.053 1.00 38.87 67 ASP B C 1
ATOM 1533 O O . ASP B 1 67 ? 17.053 -9.592 30.605 1.00 38.26 67 ASP B O 1
ATOM 1538 N N . GLY B 1 68 ? 16.274 -8.751 28.755 1.00 35.49 68 GLY B N 1
ATOM 1539 C CA . GLY B 1 68 ? 16.680 -9.905 27.996 1.00 33.40 68 GLY B CA 1
ATOM 1540 C C . GLY B 1 68 ? 15.583 -10.916 27.768 1.00 35.28 68 GLY B C 1
ATOM 1541 O O . GLY B 1 68 ? 15.717 -11.798 26.967 1.00 33.57 68 GLY B O 1
ATOM 1542 N N . SER B 1 69 ? 14.506 -10.758 28.518 1.00 35.36 69 SER B N 1
ATOM 1543 C CA . SER B 1 69 ? 13.332 -11.575 28.360 1.00 36.99 69 SER B CA 1
ATOM 1544 C C . SER B 1 69 ? 12.525 -11.065 27.167 1.00 33.45 69 SER B C 1
ATOM 1545 O O . SER B 1 69 ? 12.747 -9.986 26.646 1.00 34.08 69 SER B O 1
ATOM 1548 N N . TYR B 1 70 ? 11.564 -11.860 26.730 1.00 32.07 70 TYR B N 1
ATOM 1549 C CA . TYR B 1 70 ? 10.766 -11.454 25.612 1.00 32.04 70 TYR B CA 1
ATOM 1550 C C . TYR B 1 70 ? 9.306 -11.792 25.773 1.00 33.62 70 TYR B C 1
ATOM 1551 O O . TYR B 1 70 ? 8.965 -12.669 26.496 1.00 32.10 70 TYR B O 1
ATOM 1560 N N . VAL B 1 71 ? 8.485 -11.024 25.089 1.00 30.58 71 VAL B N 1
ATOM 1561 C CA . VAL B 1 71 ? 7.087 -11.317 25.037 1.00 34.88 71 VAL B CA 1
ATOM 1562 C C . VAL B 1 71 ? 6.821 -11.973 23.688 1.00 32.01 71 VAL B C 1
ATOM 1563 O O . VAL B 1 71 ? 7.381 -11.600 22.722 1.00 30.21 71 VAL B O 1
ATOM 1567 N N . ILE B 1 72 ? 5.965 -12.957 23.667 1.00 28.85 72 ILE B N 1
ATOM 1568 C CA . ILE B 1 72 ? 5.619 -13.600 22.410 1.00 28.21 72 ILE B CA 1
ATOM 1569 C C . ILE B 1 72 ? 4.330 -13.027 21.863 1.00 26.93 72 ILE B C 1
ATOM 1570 O O . ILE B 1 72 ? 3.282 -13.092 22.507 1.00 24.91 72 ILE B O 1
ATOM 1575 N N . TYR B 1 73 ? 4.434 -12.391 20.665 1.00 26.61 73 TYR B N 1
ATOM 1576 C CA . TYR B 1 73 ? 3.313 -11.842 19.826 1.00 25.26 73 TYR B CA 1
ATOM 1577 C C . TYR B 1 73 ? 2.946 -13.099 19.010 1.00 24.23 73 TYR B C 1
ATOM 1578 O O . TYR B 1 73 ? 3.793 -13.853 18.577 1.00 34.51 73 TYR B O 1
ATOM 1587 N N . GLY B 1 74 ? 1.692 -13.435 18.863 1.00 18.40 74 GLY B N 1
ATOM 1588 C CA . GLY B 1 74 ? 1.395 -14.509 17.940 1.00 17.35 74 GLY B CA 1
ATOM 1589 C C . GLY B 1 74 ? -0.020 -14.595 17.425 1.00 15.84 74 GLY B C 1
ATOM 1590 O O . GLY B 1 74 ? -0.893 -13.799 17.778 1.00 15.87 74 GLY B O 1
ATOM 1591 N N . ILE B 1 75 ? -0.227 -15.574 16.555 1.00 14.92 75 ILE B N 1
ATOM 1592 C CA . ILE B 1 75 ? -1.553 -15.925 16.079 1.00 15.35 75 ILE B CA 1
ATOM 1593 C C . ILE B 1 75 ? -1.855 -17.310 16.602 1.00 16.53 75 ILE B C 1
ATOM 1594 O O . ILE B 1 75 ? -1.055 -18.224 16.434 1.00 15.76 75 ILE B O 1
ATOM 1599 N N . VAL B 1 76 ? -2.986 -17.444 17.278 1.00 13.82 76 VAL B N 1
ATOM 1600 C CA . VAL B 1 76 ? -3.427 -18.731 17.805 1.00 14.92 76 VAL B CA 1
ATOM 1601 C C . VAL B 1 76 ? -4.612 -19.226 16.986 1.00 17.10 76 VAL B C 1
ATOM 1602 O O . VAL B 1 76 ? -5.554 -18.468 16.720 1.00 16.40 76 VAL B O 1
ATOM 1606 N N . GLU B 1 77 ? -4.550 -20.489 16.571 1.00 15.98 77 GLU B N 1
ATOM 1607 C CA . GLU B 1 77 ? -5.669 -21.115 15.883 1.00 16.33 77 GLU B CA 1
ATOM 1608 C C . GLU B 1 77 ? -6.438 -21.971 16.877 1.00 18.43 77 GLU B C 1
ATOM 1609 O O . GLU B 1 77 ? -5.888 -22.931 17.444 1.00 17.80 77 GLU B O 1
ATOM 1615 N N . LEU B 1 78 ? -7.700 -21.611 17.094 1.00 17.29 78 LEU B N 1
ATOM 1616 C CA . LEU B 1 78 ? -8.565 -22.349 18.012 1.00 18.41 78 LEU B CA 1
ATOM 1617 C C . LEU B 1 78 ? -9.132 -23.570 17.317 1.00 20.18 78 LEU B C 1
ATOM 1618 O O . LEU B 1 78 ? -9.289 -23.577 16.090 1.00 21.26 78 LEU B O 1
ATOM 1623 N N . GLU B 1 79 ? -9.448 -24.598 18.099 1.00 18.72 79 GLU B N 1
ATOM 1624 C CA . GLU B 1 79 ? -9.975 -25.830 17.531 1.00 21.48 79 GLU B CA 1
ATOM 1625 C C . GLU B 1 79 ? -11.319 -25.614 16.836 1.00 18.74 79 GLU B C 1
ATOM 1626 O O . GLU B 1 79 ? -11.671 -26.360 15.918 1.00 22.88 79 GLU B O 1
ATOM 1632 N N . GLU B 1 80 ? -12.057 -24.580 17.241 1.00 18.62 80 GLU B N 1
ATOM 1633 C CA . GLU B 1 80 ? -13.338 -24.280 16.600 1.00 20.31 80 GLU B CA 1
ATOM 1634 C C . GLU B 1 80 ? -13.168 -23.856 15.141 1.00 18.87 80 GLU B C 1
ATOM 1635 O O . GLU B 1 80 ? -14.137 -23.850 14.368 1.00 21.65 80 GLU B O 1
ATOM 1641 N N . GLY B 1 81 ? -11.942 -23.508 14.762 1.00 20.38 81 GLY B N 1
ATOM 1642 C CA . GLY B 1 81 ? -11.644 -23.201 13.376 1.00 21.96 81 GLY B CA 1
ATOM 1643 C C . GLY B 1 81 ? -11.639 -21.720 13.055 1.00 22.87 81 GLY B C 1
ATOM 1644 O O . GLY B 1 81 ? -12.131 -21.305 12.013 1.00 26.20 81 GLY B O 1
ATOM 1645 N N . PHE B 1 82 ? -11.103 -20.920 13.970 1.00 17.20 82 PHE B N 1
ATOM 1646 C CA . PHE B 1 82 ? -10.815 -19.512 13.695 1.00 15.68 82 PHE B CA 1
ATOM 1647 C C . PHE B 1 82 ? -9.492 -19.147 14.356 1.00 19.30 82 PHE B C 1
ATOM 1648 O O . PHE B 1 82 ? -9.050 -19.839 15.274 1.00 17.61 82 PHE B O 1
ATOM 1656 N N . ARG B 1 83 ? -8.875 -18.059 13.898 1.00 17.58 83 ARG B N 1
ATOM 1657 C CA . ARG B 1 83 ? -7.616 -17.573 14.462 1.00 17.70 83 ARG B CA 1
ATOM 1658 C C . ARG B 1 83 ? -7.777 -16.223 15.164 1.00 17.33 83 ARG B C 1
ATOM 1659 O O . ARG B 1 83 ? -8.669 -15.447 14.840 1.00 18.85 83 ARG B O 1
ATOM 1667 N N . MET B 1 84 ? -6.885 -15.937 16.109 1.00 14.46 84 MET B N 1
ATOM 1668 C CA . MET B 1 84 ? -6.845 -14.620 16.740 1.00 13.29 84 MET B CA 1
ATOM 1669 C C . MET B 1 84 ? -5.429 -14.237 17.110 1.00 14.13 84 MET B C 1
ATOM 1670 O O . MET B 1 84 ? -4.598 -15.108 17.351 1.00 13.18 84 MET B O 1
ATOM 1675 N N . TYR B 1 85 ? -5.155 -12.936 17.156 1.00 14.97 85 TYR B N 1
ATOM 1676 C CA . TYR B 1 85 ? -3.881 -12.449 17.677 1.00 14.23 85 TYR B CA 1
ATOM 1677 C C . TYR B 1 85 ? -3.905 -12.455 19.200 1.00 16.25 85 TYR B C 1
ATOM 1678 O O . TYR B 1 85 ? -4.913 -12.098 19.826 1.00 19.07 85 TYR B O 1
ATOM 1687 N N . SER B 1 86 ? -2.783 -12.843 19.792 1.00 15.76 86 SER B N 1
ATOM 1688 C CA . SER B 1 86 ? -2.673 -12.864 21.245 1.00 15.98 86 SER B CA 1
ATOM 1689 C C . SER B 1 86 ? -1.223 -12.916 21.663 1.00 13.92 86 SER B C 1
ATOM 1690 O O . SER B 1 86 ? -0.373 -13.404 20.923 1.00 17.65 86 SER B O 1
ATOM 1693 N N . ASN B 1 87 ? -0.938 -12.401 22.850 1.00 19.47 87 ASN B N 1
ATOM 1694 C CA . ASN B 1 87 ? 0.328 -12.709 23.488 1.00 21.29 87 ASN B CA 1
ATOM 1695 C C . ASN B 1 87 ? 0.273 -14.132 24.008 1.00 17.52 87 ASN B C 1
ATOM 1696 O O . ASN B 1 87 ? -0.800 -14.634 24.363 1.00 19.27 87 ASN B O 1
ATOM 1701 N N . ILE B 1 88 ? 1.427 -14.790 24.018 1.00 18.52 88 ILE B N 1
ATOM 1702 C CA . ILE B 1 88 ? 1.501 -16.181 24.417 1.00 17.86 88 ILE B CA 1
ATOM 1703 C C . ILE B 1 88 ? 2.480 -16.306 25.566 1.00 20.83 88 ILE B C 1
ATOM 1704 O O . ILE B 1 88 ? 3.628 -15.870 25.460 1.00 21.44 88 ILE B O 1
ATOM 1709 N N . ILE B 1 89 ? 2.002 -16.871 26.672 1.00 18.69 89 ILE B N 1
ATOM 1710 C CA . ILE B 1 89 ? 2.824 -17.130 27.848 1.00 19.27 89 ILE B CA 1
ATOM 1711 C C . ILE B 1 89 ? 3.572 -18.435 27.645 1.00 21.81 89 ILE B C 1
ATOM 1712 O O . ILE B 1 89 ? 2.956 -19.482 27.446 1.00 19.91 89 ILE B O 1
ATOM 1717 N N . GLU B 1 90 ? 4.896 -18.374 27.694 1.00 23.57 90 GLU B N 1
ATOM 1718 C CA . GLU B 1 90 ? 5.716 -19.546 27.446 1.00 23.44 90 GLU B CA 1
ATOM 1719 C C . GLU B 1 90 ? 5.997 -20.295 28.745 1.00 26.63 90 GLU B C 1
ATOM 1720 O O . GLU B 1 90 ? 6.831 -19.877 29.551 1.00 27.63 90 GLU B O 1
ATOM 1726 N N . GLU B 1 91 ? 5.280 -21.392 28.950 1.00 26.02 91 GLU B N 1
ATOM 1727 C CA . GLU B 1 91 ? 5.601 -22.309 30.026 1.00 27.21 91 GLU B CA 1
ATOM 1728 C C . GLU B 1 91 ? 6.474 -23.391 29.406 1.00 26.92 91 GLU B C 1
ATOM 1729 O O . GLU B 1 91 ? 7.693 -23.308 29.495 1.00 34.00 91 GLU B O 1
ATOM 1735 N N . SER B 1 92 ? 5.883 -24.362 28.723 1.00 28.61 92 SER B N 1
ATOM 1736 C CA . SER B 1 92 ? 6.686 -25.204 27.834 1.00 28.63 92 SER B CA 1
ATOM 1737 C C . SER B 1 92 ? 7.120 -24.387 26.615 1.00 32.45 92 SER B C 1
ATOM 1738 O O . SER B 1 92 ? 6.503 -23.362 26.291 1.00 28.78 92 SER B O 1
ATOM 1741 N N . GLN B 1 93 ? 8.179 -24.841 25.946 1.00 31.50 93 GLN B N 1
ATOM 1742 C CA . GLN B 1 93 ? 8.777 -24.103 24.836 1.00 30.65 93 GLN B CA 1
ATOM 1743 C C . GLN B 1 93 ? 7.774 -23.765 23.735 1.00 26.57 93 GLN B C 1
ATOM 1744 O O . GLN B 1 93 ? 7.055 -24.632 23.243 1.00 27.15 93 GLN B O 1
ATOM 1750 N N . ALA B 1 94 ? 7.726 -22.494 23.354 1.00 27.21 94 ALA B N 1
ATOM 1751 C CA . ALA B 1 94 ? 6.818 -22.075 22.296 1.00 27.92 94 ALA B CA 1
ATOM 1752 C C . ALA B 1 94 ? 7.433 -22.325 20.930 1.00 27.97 94 ALA B C 1
ATOM 1753 O O . ALA B 1 94 ? 8.515 -21.825 20.617 1.00 31.75 94 ALA B O 1
ATOM 1755 N N . ASP B 1 95 ? 6.727 -23.109 20.126 1.00 24.57 95 ASP B N 1
ATOM 1756 C CA . ASP B 1 95 ? 7.100 -23.360 18.744 1.00 30.89 95 ASP B CA 1
ATOM 1757 C C . ASP B 1 95 ? 5.844 -23.306 17.884 1.00 26.37 95 ASP B C 1
ATOM 1758 O O . ASP B 1 95 ? 4.734 -23.354 18.407 1.00 24.50 95 ASP B O 1
ATOM 1763 N N . ILE B 1 96 ? 6.018 -23.203 16.572 1.00 24.50 96 ILE B N 1
ATOM 1764 C CA . ILE B 1 96 ? 4.892 -23.344 15.657 1.00 25.40 96 ILE B CA 1
ATOM 1765 C C . ILE B 1 96 ? 4.192 -24.681 15.916 1.00 28.24 96 ILE B C 1
ATOM 1766 O O . ILE B 1 96 ? 4.855 -25.713 16.094 1.00 26.30 96 ILE B O 1
ATOM 1771 N N . ASN B 1 97 ? 2.861 -24.625 15.974 1.00 23.21 97 ASN B N 1
ATOM 1772 C CA . ASN B 1 97 ? 1.972 -25.772 16.189 1.00 27.63 97 ASN B CA 1
ATOM 1773 C C . ASN B 1 97 ? 1.972 -26.340 17.614 1.00 24.67 97 ASN B C 1
ATOM 1774 O O . ASN B 1 97 ? 1.275 -27.322 17.883 1.00 25.64 97 ASN B O 1
ATOM 1779 N N . ARG B 1 98 ? 2.739 -25.736 18.523 1.00 23.30 98 ARG B N 1
ATOM 1780 C CA . ARG B 1 98 ? 2.660 -26.118 19.934 1.00 22.56 98 ARG B CA 1
ATOM 1781 C C . ARG B 1 98 ? 1.261 -25.807 20.453 1.00 22.99 98 ARG B C 1
ATOM 1782 O O . ARG B 1 98 ? 0.682 -24.760 20.138 1.00 21.33 98 ARG B O 1
ATOM 1790 N N . LYS B 1 99 ? 0.722 -26.725 21.248 1.00 20.79 99 LYS B N 1
ATOM 1791 C CA . LYS B 1 99 ? -0.613 -26.570 21.813 1.00 21.68 99 LYS B CA 1
ATOM 1792 C C . LYS B 1 99 ? -0.657 -25.502 22.900 1.00 19.55 99 LYS B C 1
ATOM 1793 O O . LYS B 1 99 ? 0.251 -25.396 23.724 1.00 22.98 99 LYS B O 1
ATOM 1799 N N . VAL B 1 100 ? -1.719 -24.728 22.906 1.00 22.08 100 VAL B N 1
ATOM 1800 C CA . VAL B 1 100 ? -1.907 -23.684 23.884 1.00 17.89 100 VAL B CA 1
ATOM 1801 C C . VAL B 1 100 ? -3.320 -23.703 24.416 1.00 19.06 100 VAL B C 1
ATOM 1802 O O . VAL B 1 100 ? -4.158 -24.280 23.838 1.00 18.37 100 VAL B O 1
ATOM 1806 N N . GLU B 1 101 ? -3.518 -23.096 25.575 1.00 16.58 101 GLU B N 1
ATOM 1807 C CA . GLU B 1 101 ? -4.834 -22.946 26.136 1.00 16.39 101 GLU B CA 1
ATOM 1808 C C . GLU B 1 101 ? -5.012 -21.543 26.669 1.00 17.84 101 GLU B C 1
ATOM 1809 O O . GLU B 1 101 ? -4.107 -20.945 27.082 1.00 16.65 101 GLU B O 1
ATOM 1815 N N . VAL B 1 102 ? -6.221 -21.069 26.594 1.00 14.64 102 VAL B N 1
ATOM 1816 C CA . VAL B 1 102 ? -6.527 -19.756 27.046 1.00 15.68 102 VAL B CA 1
ATOM 1817 C C . VAL B 1 102 ? -6.400 -19.563 28.562 1.00 18.05 102 VAL B C 1
ATOM 1818 O O . VAL B 1 102 ? -6.627 -20.441 29.305 1.00 18.26 102 VAL B O 1
ATOM 1822 N N . ILE B 1 103 ? -5.964 -18.395 28.973 1.00 15.99 103 ILE B N 1
ATOM 1823 C CA . ILE B 1 103 ? -5.919 -18.049 30.384 1.00 18.36 103 ILE B CA 1
ATOM 1824 C C . ILE B 1 103 ? -6.225 -16.560 30.477 1.00 19.31 103 ILE B C 1
ATOM 1825 O O . ILE B 1 103 ? -5.766 -15.771 29.656 1.00 21.37 103 ILE B O 1
ATOM 1830 N N . PHE B 1 104 ? -7.029 -16.174 31.455 1.00 17.29 104 PHE B N 1
ATOM 1831 C CA . PHE B 1 104 ? -7.466 -14.791 31.529 1.00 18.31 104 PHE B CA 1
ATOM 1832 C C . PHE B 1 104 ? -6.673 -14.047 32.582 1.00 22.85 104 PHE B C 1
ATOM 1833 O O . PHE B 1 104 ? -6.642 -14.455 33.740 1.00 22.06 104 PHE B O 1
ATOM 1841 N N . LYS B 1 105 ? -6.022 -12.963 32.166 1.00 19.69 105 LYS B N 1
ATOM 1842 C CA . LYS B 1 105 ? -5.165 -12.200 33.057 1.00 25.05 105 LYS B CA 1
ATOM 1843 C C . LYS B 1 105 ? -5.716 -10.798 33.214 1.00 35.21 105 LYS B C 1
ATOM 1844 O O . LYS B 1 105 ? -6.243 -10.225 32.262 1.00 34.25 105 LYS B O 1
ATOM 1850 N N . GLU B 1 106 ? -5.578 -10.245 34.411 1.00 38.38 106 GLU B N 1
ATOM 1851 C CA . GLU B 1 106 ? -6.033 -8.893 34.675 1.00 40.85 106 GLU B CA 1
ATOM 1852 C C . GLU B 1 106 ? -4.965 -7.892 34.263 1.00 44.44 106 GLU B C 1
ATOM 1853 O O . GLU B 1 106 ? -3.855 -7.904 34.782 1.00 45.91 106 GLU B O 1
ATOM 1859 N N . ILE B 1 107 ? -5.392 -7.003 33.398 1.00 46.55 107 ILE B N 1
ATOM 1860 C CA . ILE B 1 107 ? -4.542 -5.988 32.878 1.00 49.84 107 ILE B CA 1
ATOM 1861 C C . ILE B 1 107 ? -5.188 -4.655 33.160 1.00 51.38 107 ILE B C 1
ATOM 1862 O O . ILE B 1 107 ? -6.229 -4.317 32.614 1.00 47.13 107 ILE B O 1
ATOM 1867 N N . ASN B 1 108 ? -4.530 -3.912 34.038 1.00 55.22 108 ASN B N 1
ATOM 1868 C CA . ASN B 1 108 ? -5.002 -2.609 34.474 1.00 53.27 108 ASN B CA 1
ATOM 1869 C C . ASN B 1 108 ? -6.453 -2.668 34.893 1.00 51.14 108 ASN B C 1
ATOM 1870 O O . ASN B 1 108 ? -7.265 -1.929 34.433 1.00 48.42 108 ASN B O 1
ATOM 1875 N N . GLY B 1 109 ? -6.747 -3.644 35.730 1.00 52.79 109 GLY B N 1
ATOM 1876 C CA . GLY B 1 109 ? -8.072 -3.835 36.298 1.00 53.00 109 GLY B CA 1
ATOM 1877 C C . GLY B 1 109 ? -9.078 -4.631 35.478 1.00 51.95 109 GLY B C 1
ATOM 1878 O O . GLY B 1 109 ? -10.153 -4.966 35.983 1.00 53.15 109 GLY B O 1
ATOM 1879 N N . LYS B 1 110 ? -8.759 -4.931 34.221 1.00 48.84 110 LYS B N 1
ATOM 1880 C CA . LYS B 1 110 ? -9.698 -5.676 33.374 1.00 46.81 110 LYS B CA 1
ATOM 1881 C C . LYS B 1 110 ? -9.088 -6.940 32.777 1.00 41.21 110 LYS B C 1
ATOM 1882 O O . LYS B 1 110 ? -7.962 -6.934 32.295 1.00 41.23 110 LYS B O 1
ATOM 1888 N N . LYS B 1 111 ? -9.856 -8.020 32.791 1.00 37.04 111 LYS B N 1
ATOM 1889 C CA . LYS B 1 111 ? -9.360 -9.303 32.325 1.00 33.08 111 LYS B CA 1
ATOM 1890 C C . LYS B 1 111 ? -9.390 -9.394 30.803 1.00 32.13 111 LYS B C 1
ATOM 1891 O O . LYS B 1 111 ? -10.310 -8.904 30.154 1.00 28.38 111 LYS B O 1
ATOM 1897 N N . TYR B 1 112 ? -8.345 -10.006 30.255 1.00 26.90 112 TYR B N 1
ATOM 1898 C CA . TYR B 1 112 ? -8.216 -10.248 28.827 1.00 24.92 112 TYR B CA 1
ATOM 1899 C C . TYR B 1 112 ? -7.733 -11.672 28.615 1.00 21.74 112 TYR B C 1
ATOM 1900 O O . TYR B 1 112 ? -7.091 -12.253 29.501 1.00 21.00 112 TYR B O 1
ATOM 1909 N N . PRO B 1 113 ? -8.049 -12.246 27.442 1.00 24.27 113 PRO B N 1
ATOM 1910 C CA . PRO B 1 113 ? -7.537 -13.576 27.117 1.00 19.27 113 PRO B CA 1
ATOM 1911 C C . PRO B 1 113 ? -6.088 -13.537 26.638 1.00 23.48 113 PRO B C 1
ATOM 1912 O O . PRO B 1 113 ? -5.713 -12.735 25.779 1.00 23.16 113 PRO B O 1
ATOM 1916 N N . LEU B 1 114 ? -5.272 -14.396 27.227 1.00 18.08 114 LEU B N 1
ATOM 1917 C CA . LEU B 1 114 ? -3.950 -14.704 26.716 1.00 20.73 114 LEU B CA 1
ATOM 1918 C C . LEU B 1 114 ? -3.929 -16.196 26.454 1.00 16.38 114 LEU B C 1
ATOM 1919 O O . LEU B 1 114 ? -4.900 -16.892 26.741 1.00 17.98 114 LEU B O 1
ATOM 1924 N N . PHE B 1 115 ? -2.829 -16.694 25.913 1.00 15.33 115 PHE B N 1
ATOM 1925 C CA . PHE B 1 115 ? -2.687 -18.134 25.738 1.00 16.68 115 PHE B CA 1
ATOM 1926 C C . PHE B 1 115 ? -1.395 -18.568 26.378 1.00 17.14 115 PHE B C 1
ATOM 1927 O O . PHE B 1 115 ? -0.420 -17.821 26.378 1.00 19.62 115 PHE B O 1
ATOM 1935 N N . LYS B 1 116 ? -1.416 -19.752 26.979 1.00 15.98 116 LYS B N 1
ATOM 1936 C CA . LYS B 1 116 ? -0.218 -20.335 27.563 1.00 16.86 116 LYS B CA 1
ATOM 1937 C C . LYS B 1 116 ? 0.086 -21.632 26.827 1.00 17.96 116 LYS B C 1
ATOM 1938 O O . LYS B 1 116 ? -0.830 -22.375 26.456 1.00 19.06 116 LYS B O 1
ATOM 1944 N N . THR B 1 117 ? 1.365 -21.904 26.598 1.00 19.12 117 THR B N 1
ATOM 1945 C CA . THR B 1 117 ? 1.750 -23.195 26.050 1.00 21.28 117 THR B CA 1
ATOM 1946 C C . THR B 1 117 ? 1.435 -24.289 27.068 1.00 24.56 117 THR B C 1
ATOM 1947 O O . THR B 1 117 ? 1.501 -24.068 28.273 1.00 22.30 117 THR B O 1
ATOM 1951 N N . VAL B 1 118 ? 1.091 -25.471 26.568 1.00 22.88 118 VAL B N 1
ATOM 1952 C CA . VAL B 1 118 ? 0.765 -26.602 27.429 1.00 25.72 118 VAL B CA 1
ATOM 1953 C C . VAL B 1 118 ? 1.572 -27.838 27.045 1.00 32.47 118 VAL B C 1
ATOM 1954 O O . VAL B 1 118 ? 2.272 -27.845 26.032 1.00 32.59 118 VAL B O 1
ATOM 1958 N N . THR B 1 119 ? 1.471 -28.882 27.861 1.00 38.15 119 THR B N 1
ATOM 1959 C CA . THR B 1 119 ? 2.190 -30.124 27.610 1.00 40.02 119 THR B CA 1
ATOM 1960 C C . THR B 1 119 ? 1.382 -31.059 26.716 1.00 42.75 119 THR B C 1
ATOM 1961 O O . THR B 1 119 ? 1.915 -31.652 25.778 1.00 47.15 119 THR B O 1
#

Sequence (237 aa):
MREEEIRELYFKYFDENKLPFIQCNKCGHKFYYPRVLCPKCGSSDIEVRFSKGLGKIFAMTKVYRKDGSYVIYGIVELEEGFRMYSNIIEESQADINRKVEVIFKEINGKKYPLFKTVTREEEIRELYFKYFDENKLPFIQCNKCGHKFYYPRVLCPKCGSSDIEVRFSKGLGKIFAMTKVYRKDGSYVIYGIVELEEGFRMYSNIIEESQADINRKVEVIFKEINGKKYPLFKTVT

InterPro domains:
  IPR012340 Nucleic acid-binding, OB-fold [SSF50249] (5-110)
  IPR022002 ChsH2, rubredoxin-like zinc ribbon domain [PF12172] (15-47)
  IPR052513 Thioester Dehydratase-Related Protein [PTHR34075]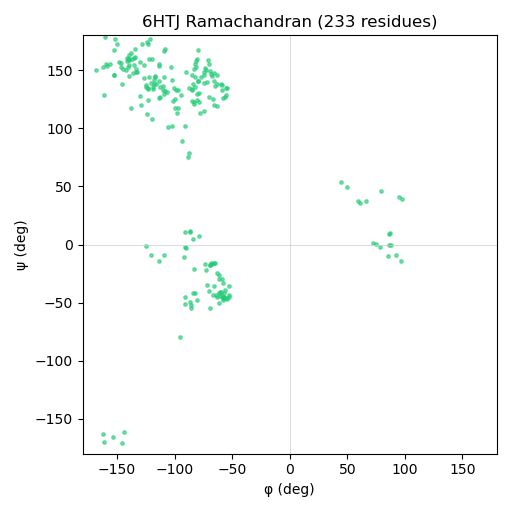 (3-119)

B-factor: mean 25.74, std 10.43, range [10.67, 65.89]

Solvent-accessible surface area: 13278 Å² total; per-residue (Å²): 149,130,22,95,69,9,68,105,51,7,65,106,36,10,75,72,90,91,3,0,5,0,34,2,66,155,52,35,55,68,16,39,79,10,40,23,2,0,41,122,40,9,18,72,77,32,84,54,96,99,14,163,1,65,5,76,0,52,8,41,38,119,34,154,123,198,114,54,39,99,47,3,9,0,2,0,56,1,112,41,49,8,92,9,37,7,61,3,86,63,96,43,125,8,66,78,88,114,140,1,58,25,44,42,126,119,88,151,66,36,48,79,19,19,0,52,1,56,141,96,6,96,110,18,116,97,71,8,76,136,39,8,90,97,89,94,3,0,6,1,35,2,63,158,60,36,57,64,15,34,84,14,55,20,2,0,42,119,44,8,23,74,81,36,85,49,99,92,12,171,0,76,1,70,0,45,6,37,42,82,63,144,45,143,115,55,60,75,73,2,40,1,2,0,50,2,117,43,55,10,95,8,46,15,70,7,54,61,107,33,119,4,68,92,88,68,87,1,66,27,55,32,91,109,89,141,61,124,53,70,16,26,0,46,0,36,166